Protein AF-A0A1Y3XC75-F1 (afdb_monomer)

pLDDT: mean 80.23, std 19.88, range [27.72, 98.5]

Structure (mmCIF, N/CA/C/O backbone):
data_AF-A0A1Y3XC75-F1
#
_entry.id   AF-A0A1Y3XC75-F1
#
loop_
_atom_site.group_PDB
_atom_site.id
_atom_site.type_symbol
_atom_site.label_atom_id
_atom_site.label_alt_id
_atom_site.label_comp_id
_atom_site.label_asym_id
_atom_site.label_entity_id
_atom_site.la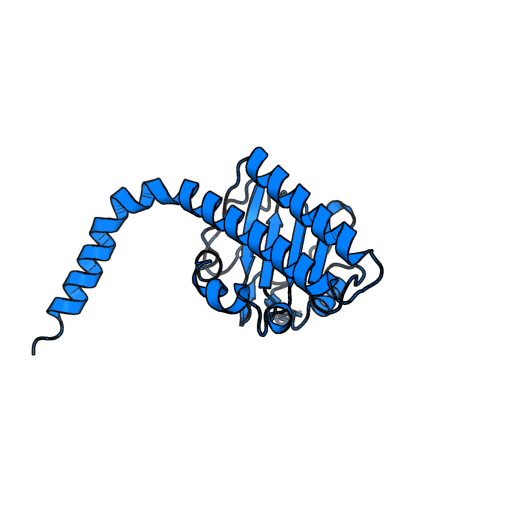bel_seq_id
_atom_site.pdbx_PDB_ins_code
_atom_site.Cartn_x
_atom_site.Cartn_y
_atom_site.Cartn_z
_atom_site.occupancy
_atom_site.B_iso_or_equiv
_atom_site.auth_seq_id
_atom_site.auth_comp_id
_atom_site.auth_asym_id
_atom_site.auth_atom_id
_atom_site.pdbx_PDB_model_num
ATOM 1 N N . MET A 1 1 ? -5.268 4.192 -35.360 1.00 35.47 1 MET A N 1
ATOM 2 C CA . MET A 1 1 ? -5.479 2.861 -34.755 1.00 35.47 1 MET A CA 1
ATOM 3 C C . MET A 1 1 ? -5.982 3.114 -33.345 1.00 35.47 1 MET A C 1
ATOM 5 O O . MET A 1 1 ? -5.224 3.642 -32.547 1.00 35.47 1 MET A O 1
ATOM 9 N N . VAL A 1 2 ? -7.275 2.917 -33.085 1.00 35.59 2 VAL A N 1
ATOM 10 C CA . VAL A 1 2 ? -7.864 3.202 -31.766 1.00 35.59 2 VAL A CA 1
ATOM 11 C C . VAL A 1 2 ? -7.394 2.099 -30.819 1.00 35.59 2 VAL A C 1
ATOM 13 O O . VAL A 1 2 ? -7.789 0.948 -30.991 1.00 35.59 2 VAL A O 1
ATOM 16 N N . LEU A 1 3 ? -6.492 2.415 -29.886 1.00 47.78 3 LEU A N 1
ATOM 17 C CA . LEU A 1 3 ? -6.155 1.501 -28.795 1.00 47.78 3 LEU A CA 1
ATOM 18 C C . LEU A 1 3 ? -7.439 1.265 -27.991 1.00 47.78 3 LEU A C 1
ATOM 20 O O . LEU A 1 3 ? -7.995 2.199 -27.423 1.00 47.78 3 LEU A O 1
ATOM 24 N N . MET A 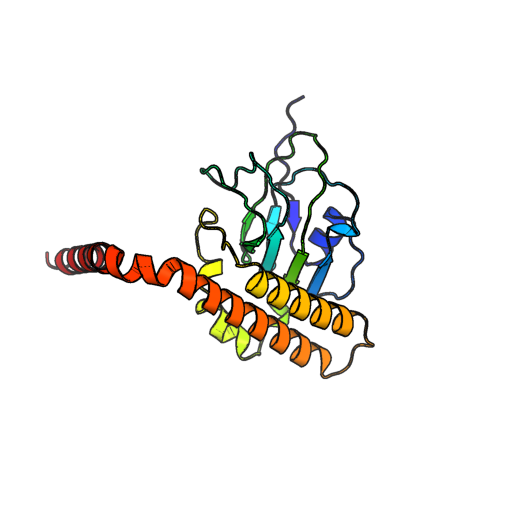1 4 ? -7.947 0.030 -27.975 1.00 45.62 4 MET A N 1
ATOM 25 C CA . MET A 1 4 ? -9.008 -0.340 -27.036 1.00 45.62 4 MET A CA 1
ATOM 26 C C . MET A 1 4 ? -8.489 -0.097 -25.611 1.00 45.62 4 MET A C 1
ATOM 28 O O . MET A 1 4 ? -7.370 -0.531 -25.319 1.00 45.62 4 MET A O 1
ATOM 32 N N . PRO A 1 5 ? -9.262 0.551 -24.720 1.00 54.34 5 PRO A N 1
ATOM 33 C CA . PRO A 1 5 ? -8.821 0.810 -23.356 1.00 54.34 5 PRO A CA 1
ATOM 34 C C . PRO A 1 5 ? -8.643 -0.527 -22.629 1.00 54.34 5 PRO A C 1
ATOM 36 O O . PRO A 1 5 ? -9.604 -1.198 -22.247 1.00 54.34 5 PRO A O 1
ATOM 39 N N . LYS A 1 6 ? -7.388 -0.956 -22.487 1.00 74.50 6 LYS A N 1
ATOM 40 C CA . LYS A 1 6 ? -7.028 -2.197 -21.807 1.00 74.50 6 LYS A CA 1
ATOM 41 C C . LYS A 1 6 ? -6.903 -1.893 -20.321 1.00 74.50 6 LYS A C 1
ATOM 43 O O . LYS A 1 6 ? -5.952 -1.248 -19.899 1.00 74.50 6 LYS A O 1
ATOM 48 N N . ILE A 1 7 ? -7.878 -2.346 -19.536 1.00 84.06 7 ILE A N 1
ATOM 49 C CA . ILE A 1 7 ? -7.810 -2.238 -18.077 1.00 84.06 7 ILE A CA 1
ATOM 50 C C . ILE A 1 7 ? -6.817 -3.289 -17.562 1.00 84.06 7 ILE A C 1
ATOM 52 O O . ILE A 1 7 ? -7.027 -4.489 -17.765 1.00 84.06 7 ILE A O 1
ATOM 56 N N . LEU A 1 8 ? -5.750 -2.853 -16.890 1.00 88.75 8 LEU A N 1
ATOM 57 C CA . LEU A 1 8 ? -4.862 -3.734 -16.134 1.00 88.75 8 LEU A CA 1
ATOM 58 C C . LEU A 1 8 ? -5.632 -4.320 -14.950 1.00 88.75 8 LEU A C 1
ATOM 60 O O . LEU A 1 8 ? -6.318 -3.601 -14.230 1.00 88.75 8 LEU A O 1
ATOM 64 N N . ASN A 1 9 ? -5.520 -5.623 -14.718 1.00 93.12 9 ASN A N 1
ATOM 65 C CA . ASN A 1 9 ? -6.135 -6.260 -13.556 1.00 93.12 9 ASN A CA 1
ATOM 66 C C . ASN A 1 9 ? -5.042 -6.605 -12.546 1.00 93.12 9 ASN A C 1
ATOM 68 O O . ASN A 1 9 ? -4.395 -7.638 -12.682 1.00 93.12 9 ASN A O 1
ATOM 72 N N . ALA A 1 10 ? -4.862 -5.752 -11.539 1.00 94.62 10 ALA A N 1
ATOM 73 C CA . ALA A 1 10 ? -3.976 -6.012 -10.413 1.00 94.62 10 ALA A CA 1
ATOM 74 C C . ALA A 1 10 ? -4.706 -6.906 -9.397 1.00 94.62 10 ALA A C 1
ATOM 76 O O . ALA A 1 10 ? -5.334 -6.413 -8.453 1.00 94.62 10 ALA A O 1
ATOM 77 N N . LYS A 1 11 ? -4.717 -8.224 -9.642 1.00 96.00 11 LYS A N 1
ATOM 78 C CA . LYS A 1 11 ? -5.393 -9.199 -8.767 1.00 96.00 11 LYS A CA 1
ATOM 79 C C . LYS A 1 11 ? -4.576 -9.484 -7.511 1.00 96.00 11 LYS A C 1
ATOM 81 O O . LYS A 1 11 ? -5.138 -9.698 -6.444 1.00 96.00 11 LYS A O 1
ATOM 86 N N . THR A 1 12 ? -3.262 -9.465 -7.657 1.00 97.31 12 THR A N 1
ATOM 87 C CA . THR A 1 12 ? -2.264 -9.718 -6.623 1.00 97.31 12 THR A CA 1
ATOM 88 C C . THR A 1 12 ? -1.286 -8.548 -6.547 1.00 97.31 12 THR A C 1
ATOM 90 O O . THR A 1 12 ? -1.268 -7.677 -7.420 1.00 97.31 12 THR A O 1
ATOM 93 N N . VAL A 1 13 ? -0.444 -8.528 -5.509 1.00 97.00 13 VAL A N 1
ATOM 94 C CA . VAL A 1 13 ? 0.657 -7.554 -5.438 1.00 97.00 13 VAL A CA 1
ATOM 95 C C . VAL A 1 13 ? 1.671 -7.774 -6.569 1.00 97.00 13 VAL A C 1
ATOM 97 O O . VAL A 1 13 ? 2.183 -6.798 -7.109 1.00 97.00 13 VAL A O 1
ATOM 100 N N . HIS A 1 14 ? 1.865 -9.029 -6.999 1.00 96.94 14 HIS A N 1
ATOM 101 C CA . HIS A 1 14 ? 2.720 -9.396 -8.131 1.00 96.94 14 HIS A CA 1
ATOM 102 C C . HIS A 1 14 ? 2.286 -8.724 -9.435 1.00 96.94 14 HIS A C 1
ATOM 104 O O . HIS A 1 14 ? 3.109 -8.144 -10.136 1.00 96.94 14 HIS A O 1
ATOM 110 N N . ASP A 1 15 ? 0.986 -8.740 -9.744 1.00 96.44 15 ASP A N 1
ATOM 111 C CA . ASP A 1 15 ? 0.478 -8.154 -10.992 1.00 96.44 15 ASP A CA 1
ATOM 112 C C . ASP A 1 15 ? 0.823 -6.661 -11.106 1.00 96.44 15 ASP A C 1
ATOM 114 O O . ASP A 1 15 ? 1.126 -6.164 -12.193 1.00 96.44 15 ASP A O 1
ATOM 118 N N . TYR A 1 16 ? 0.787 -5.938 -9.980 1.00 95.62 16 TYR A N 1
ATOM 119 C CA . TYR A 1 16 ? 1.167 -4.529 -9.951 1.00 95.62 16 TYR A CA 1
ATOM 120 C C . TYR A 1 16 ? 2.687 -4.343 -9.982 1.00 95.62 16 TYR A C 1
ATOM 122 O O . TYR A 1 16 ? 3.170 -3.489 -10.722 1.00 95.62 16 TYR A O 1
ATOM 130 N N . ASN A 1 17 ? 3.440 -5.162 -9.240 1.00 96.50 17 ASN A N 1
ATOM 131 C CA . ASN A 1 17 ? 4.905 -5.152 -9.258 1.00 96.50 17 ASN A CA 1
ATOM 132 C C . ASN A 1 17 ? 5.447 -5.347 -10.678 1.00 96.50 17 ASN A C 1
ATOM 134 O O . ASN A 1 17 ? 6.233 -4.531 -11.156 1.00 96.50 17 ASN A O 1
ATOM 138 N N . ALA A 1 18 ? 4.953 -6.364 -11.388 1.00 95.19 18 ALA A N 1
ATOM 139 C CA . ALA A 1 18 ? 5.333 -6.657 -12.764 1.00 95.19 18 ALA A CA 1
ATOM 140 C C . ALA A 1 18 ? 5.019 -5.492 -13.713 1.00 95.19 18 ALA A C 1
ATOM 142 O O . ALA A 1 18 ? 5.811 -5.185 -14.603 1.00 95.19 18 ALA A O 1
ATOM 143 N N . TYR A 1 19 ? 3.886 -4.817 -13.507 1.00 92.62 19 TYR A N 1
ATOM 144 C CA . TYR A 1 19 ? 3.508 -3.645 -14.291 1.00 92.62 19 TYR A CA 1
ATOM 145 C C . TYR A 1 19 ? 4.469 -2.465 -14.091 1.00 92.62 19 TYR A C 1
ATOM 147 O O . TYR A 1 19 ? 4.835 -1.816 -15.070 1.00 92.62 19 TYR A O 1
ATOM 155 N N . VA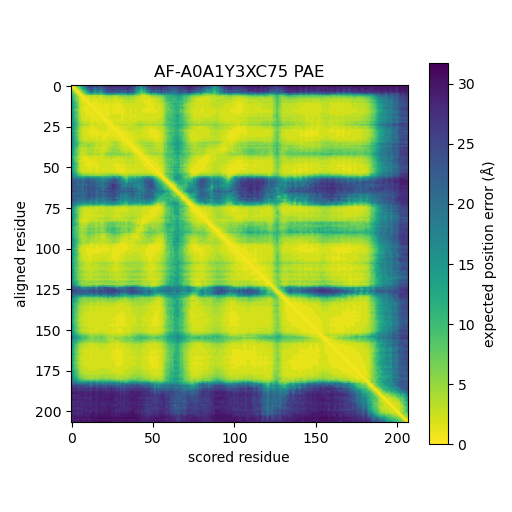L A 1 20 ? 4.898 -2.198 -12.853 1.00 93.25 20 VAL A N 1
ATOM 156 C CA . VAL A 1 20 ? 5.815 -1.082 -12.566 1.00 93.25 20 VAL A CA 1
ATOM 157 C C . VAL A 1 20 ? 7.299 -1.447 -12.697 1.00 93.25 20 VAL A C 1
ATOM 159 O O . VAL A 1 20 ? 8.156 -0.579 -12.564 1.00 93.25 20 VAL A O 1
ATOM 162 N N . GLY A 1 21 ? 7.616 -2.715 -12.969 1.00 93.25 21 GLY A N 1
ATOM 163 C CA . GLY A 1 21 ? 8.992 -3.209 -13.051 1.00 93.25 21 GLY A CA 1
ATOM 164 C C . GLY A 1 21 ? 9.666 -3.411 -11.690 1.00 93.25 21 GLY A C 1
ATOM 165 O O . GLY A 1 21 ? 10.892 -3.401 -11.616 1.00 93.25 21 GLY A O 1
ATOM 166 N N . HIS A 1 22 ? 8.886 -3.584 -10.618 1.00 96.12 22 HIS A N 1
ATOM 167 C CA . HIS A 1 22 ? 9.391 -3.910 -9.282 1.00 96.12 22 HIS A CA 1
ATOM 168 C C . HIS A 1 22 ? 9.551 -5.422 -9.113 1.00 96.12 22 HIS A C 1
ATOM 170 O O . HIS A 1 22 ? 8.731 -6.197 -9.603 1.00 96.12 22 HIS A O 1
ATOM 176 N N . ALA A 1 23 ? 10.590 -5.849 -8.399 1.00 94.69 23 ALA A N 1
ATOM 177 C CA . ALA A 1 23 ? 10.779 -7.257 -8.063 1.00 94.69 23 ALA A CA 1
ATOM 178 C C . ALA A 1 23 ? 9.848 -7.674 -6.914 1.00 94.69 23 ALA A C 1
ATOM 180 O O . ALA A 1 23 ? 9.629 -6.911 -5.973 1.00 94.69 23 ALA A O 1
ATOM 181 N N . ASP A 1 24 ? 9.332 -8.902 -6.950 1.00 94.06 24 ASP A N 1
ATOM 182 C CA . ASP A 1 24 ? 8.511 -9.401 -5.848 1.00 94.06 24 ASP A CA 1
ATOM 183 C C . ASP A 1 24 ? 9.338 -9.665 -4.598 1.00 94.06 24 ASP A C 1
ATOM 185 O O . ASP A 1 24 ? 10.356 -10.353 -4.631 1.00 94.06 24 ASP A O 1
ATOM 189 N N . GLN A 1 25 ? 8.838 -9.154 -3.477 1.00 92.06 25 GLN A N 1
ATOM 190 C CA . GLN A 1 25 ? 9.450 -9.334 -2.163 1.00 92.06 25 GLN A CA 1
ATOM 191 C C . GLN A 1 25 ? 8.656 -10.325 -1.308 1.00 92.06 25 GLN A C 1
ATOM 193 O O . GLN A 1 25 ? 9.228 -11.069 -0.520 1.00 92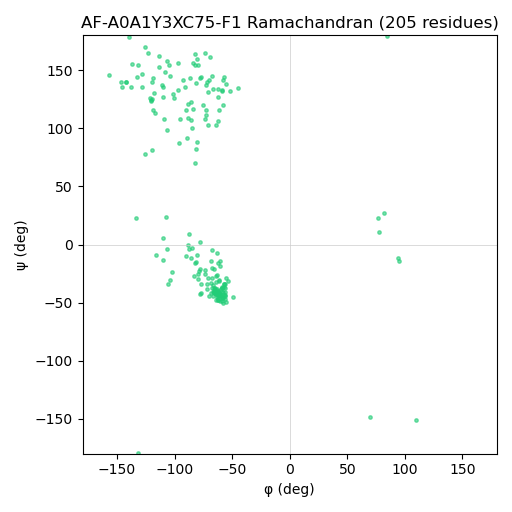.06 25 GLN A O 1
ATOM 198 N N . HIS A 1 26 ? 7.328 -10.350 -1.461 1.00 95.38 26 HIS A N 1
ATOM 199 C CA . HIS A 1 26 ? 6.438 -11.191 -0.669 1.00 95.38 26 HIS A CA 1
ATOM 200 C C . HIS A 1 26 ? 5.116 -11.447 -1.418 1.00 95.38 26 HIS A C 1
ATOM 202 O O . HIS A 1 26 ? 4.621 -10.552 -2.106 1.00 95.38 26 HIS A O 1
ATOM 208 N N . PRO A 1 27 ? 4.488 -12.631 -1.274 1.00 95.00 27 PRO A N 1
ATOM 209 C CA . PRO A 1 27 ? 3.278 -12.990 -2.026 1.00 95.00 27 PRO A CA 1
ATOM 210 C C . PRO A 1 27 ? 2.050 -12.120 -1.718 1.00 95.00 27 PRO A C 1
ATOM 212 O O . PRO A 1 27 ? 1.162 -11.990 -2.557 1.00 95.00 27 PRO A O 1
ATOM 215 N N . LEU A 1 28 ? 1.971 -11.539 -0.516 1.00 97.19 28 LEU A N 1
ATOM 216 C CA . LEU A 1 28 ? 0.793 -10.793 -0.048 1.00 97.19 28 LEU A CA 1
ATOM 217 C C . LEU A 1 28 ? 1.038 -9.304 0.205 1.00 97.19 28 LEU A C 1
ATOM 219 O O . LEU A 1 28 ? 0.076 -8.596 0.486 1.00 97.19 28 LEU A O 1
ATOM 223 N N . VAL A 1 29 ? 2.286 -8.831 0.169 1.00 98.19 29 VAL A N 1
ATOM 224 C CA . VAL A 1 29 ? 2.648 -7.449 0.528 1.00 98.19 29 VAL A CA 1
ATOM 225 C C . VAL A 1 29 ? 3.739 -6.966 -0.415 1.00 98.19 29 VAL A C 1
ATOM 227 O O . VAL A 1 29 ? 4.648 -7.723 -0.735 1.00 98.19 29 VAL A O 1
ATOM 230 N N . SER A 1 30 ? 3.660 -5.714 -0.847 1.00 98.06 30 SER A N 1
ATOM 231 C CA . SER A 1 30 ? 4.713 -5.062 -1.620 1.00 98.06 30 SER A CA 1
ATOM 232 C C . SER A 1 30 ? 4.911 -3.634 -1.133 1.00 98.06 30 SER A C 1
ATOM 234 O O . SER A 1 30 ? 3.929 -2.921 -0.904 1.00 98.06 30 SER A O 1
ATOM 236 N N . VAL A 1 31 ? 6.172 -3.228 -0.978 1.00 98.06 31 VAL A N 1
ATOM 237 C CA . VAL A 1 31 ? 6.557 -1.835 -0.741 1.00 98.06 31 VAL A CA 1
ATOM 238 C C . VAL A 1 31 ? 7.465 -1.387 -1.871 1.00 98.06 31 VAL A C 1
ATOM 240 O O . VAL A 1 31 ? 8.499 -1.999 -2.136 1.00 98.06 31 VAL A O 1
ATOM 243 N N . ILE A 1 32 ? 7.079 -0.295 -2.516 1.00 97.00 32 ILE A N 1
ATOM 244 C CA . ILE A 1 32 ? 7.715 0.199 -3.730 1.00 97.00 32 ILE A CA 1
ATOM 245 C C . ILE A 1 32 ? 8.232 1.608 -3.474 1.00 97.00 32 ILE A C 1
ATOM 247 O O . ILE A 1 32 ? 7.456 2.488 -3.106 1.00 97.00 32 ILE A O 1
ATOM 251 N N . ASP A 1 33 ? 9.526 1.812 -3.701 1.00 95.25 33 ASP A N 1
ATOM 252 C CA . ASP A 1 33 ? 10.122 3.137 -3.867 1.00 95.25 33 ASP A CA 1
ATOM 253 C C . ASP A 1 33 ? 10.195 3.424 -5.369 1.00 95.25 33 ASP A C 1
ATOM 255 O O . ASP A 1 33 ? 10.985 2.811 -6.093 1.00 95.25 33 ASP A O 1
ATOM 259 N N . TYR A 1 34 ? 9.343 4.325 -5.857 1.00 93.69 34 TYR A N 1
ATOM 260 C CA . TYR A 1 34 ? 9.268 4.612 -7.287 1.00 93.69 34 TYR A CA 1
ATOM 261 C C . TYR A 1 34 ? 10.531 5.290 -7.825 1.00 93.69 34 TYR A C 1
ATOM 263 O O . TYR A 1 34 ? 10.803 5.187 -9.022 1.00 93.69 34 TYR A O 1
ATOM 271 N N . ALA A 1 35 ? 11.349 5.913 -6.967 1.00 90.56 35 ALA A N 1
ATOM 272 C CA . ALA A 1 35 ? 12.607 6.519 -7.395 1.00 90.56 35 ALA A CA 1
ATOM 273 C C . ALA A 1 35 ? 13.595 5.478 -7.954 1.00 90.56 35 ALA A C 1
ATOM 275 O O . ALA A 1 35 ? 14.425 5.807 -8.805 1.00 90.56 35 ALA A O 1
ATOM 276 N N . ALA A 1 36 ? 13.481 4.219 -7.516 1.00 90.56 36 ALA A N 1
ATOM 277 C CA . ALA A 1 36 ? 14.315 3.108 -7.967 1.00 90.56 36 ALA A CA 1
ATOM 278 C C . ALA A 1 36 ? 13.810 2.430 -9.256 1.00 90.56 36 ALA A C 1
ATOM 280 O O . ALA A 1 36 ? 14.466 1.514 -9.755 1.00 90.56 36 ALA A O 1
ATOM 281 N N . LEU A 1 37 ? 12.661 2.850 -9.796 1.00 92.19 37 LEU A N 1
ATOM 282 C CA . LEU A 1 37 ? 11.994 2.179 -10.911 1.00 92.19 37 LEU A CA 1
ATOM 283 C C . LEU A 1 37 ? 12.155 2.918 -12.252 1.00 92.19 37 LEU A C 1
ATOM 285 O O . LEU A 1 37 ? 12.378 4.136 -12.290 1.00 92.19 37 LEU A O 1
ATOM 289 N N . PRO A 1 38 ? 12.060 2.192 -13.384 1.00 88.62 38 PRO A N 1
ATOM 290 C CA . PRO A 1 38 ? 12.042 2.810 -14.704 1.00 88.62 38 PRO A CA 1
ATOM 291 C C . PRO A 1 38 ? 10.736 3.593 -14.944 1.00 88.62 38 PRO A C 1
ATOM 293 O O . PRO A 1 38 ? 9.729 3.343 -14.281 1.00 88.62 38 PRO A O 1
ATOM 296 N N . PRO A 1 39 ? 10.714 4.521 -15.921 1.00 88.12 39 PRO A N 1
ATOM 297 C CA . PRO A 1 39 ? 9.474 5.134 -16.387 1.00 88.12 39 PRO A CA 1
ATOM 298 C C . PRO A 1 39 ? 8.471 4.083 -16.873 1.00 88.12 39 PRO A C 1
ATOM 300 O O . PRO A 1 39 ? 8.854 3.093 -17.500 1.00 88.12 39 PRO A O 1
ATOM 303 N N . ILE A 1 40 ? 7.188 4.334 -16.634 1.00 88.94 40 ILE A N 1
ATOM 304 C CA . ILE A 1 40 ? 6.094 3.430 -16.999 1.00 88.94 40 ILE A CA 1
ATOM 305 C C . ILE A 1 40 ? 5.085 4.142 -17.897 1.00 88.94 40 ILE A C 1
ATOM 307 O O . ILE A 1 40 ? 5.077 5.368 -17.986 1.00 88.94 40 ILE A O 1
ATOM 311 N N . ARG A 1 41 ? 4.219 3.377 -18.562 1.00 86.69 41 ARG A N 1
ATOM 312 C CA . ARG A 1 41 ? 3.071 3.935 -19.293 1.00 86.69 41 ARG A CA 1
ATOM 313 C C . ARG A 1 41 ? 1.906 4.215 -18.363 1.00 86.69 41 ARG A C 1
ATOM 315 O O . ARG A 1 41 ? 1.867 3.687 -17.258 1.00 86.69 41 ARG A O 1
ATOM 322 N N . HIS A 1 42 ? 0.942 5.015 -18.806 1.00 83.62 42 HIS A N 1
ATOM 323 C CA . HIS A 1 42 ? -0.328 5.124 -18.092 1.00 83.62 42 HIS A CA 1
ATOM 324 C C . HIS A 1 42 ? -1.101 3.806 -18.189 1.00 83.62 42 HIS A C 1
ATOM 326 O O . HIS A 1 42 ? -1.049 3.100 -19.194 1.00 83.62 42 HIS A O 1
ATOM 332 N N . SER A 1 43 ? -1.823 3.467 -17.126 1.00 84.38 43 SER A N 1
ATOM 333 C CA . SER A 1 43 ? -2.730 2.329 -17.118 1.00 84.38 43 SER A CA 1
ATOM 334 C C . SER A 1 43 ? -3.935 2.631 -16.254 1.00 84.38 43 SER A C 1
ATOM 336 O O . SER A 1 43 ? -3.818 3.100 -15.117 1.00 84.38 43 SER A O 1
ATOM 338 N N . ARG A 1 44 ? -5.100 2.270 -16.787 1.00 85.81 44 ARG A N 1
ATOM 339 C CA . ARG A 1 44 ? -6.323 2.157 -16.012 1.00 85.81 44 ARG A CA 1
ATOM 340 C C . ARG A 1 44 ? -6.324 0.779 -15.371 1.00 85.81 44 ARG A C 1
ATOM 342 O O . ARG A 1 44 ? -6.347 -0.230 -16.066 1.00 85.81 44 ARG A O 1
ATOM 349 N N . THR A 1 45 ? -6.299 0.726 -14.052 1.00 88.12 45 THR A N 1
ATOM 350 C CA . THR A 1 45 ? -6.039 -0.490 -13.286 1.00 88.12 45 THR A CA 1
ATOM 351 C C . THR A 1 45 ? -7.209 -0.804 -12.368 1.00 88.12 45 THR A C 1
ATOM 353 O O . THR A 1 45 ? -7.631 0.029 -11.572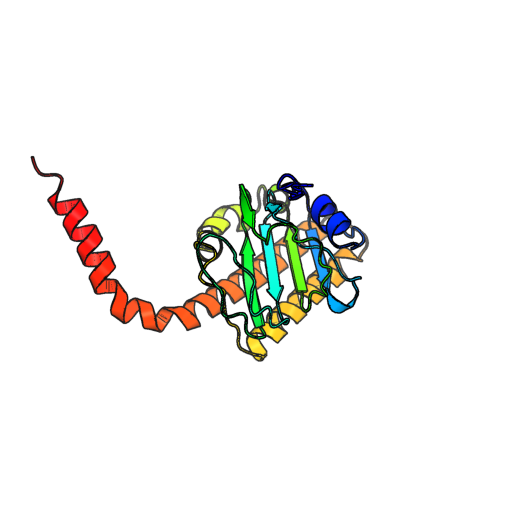 1.00 88.12 45 THR A O 1
ATOM 356 N N . ARG A 1 46 ? -7.739 -2.023 -12.464 1.00 91.06 46 ARG A N 1
ATOM 357 C CA . ARG A 1 46 ? -8.668 -2.609 -11.497 1.00 91.06 46 ARG A CA 1
ATOM 358 C C . ARG A 1 46 ? -7.864 -3.304 -10.408 1.00 91.06 46 ARG A C 1
ATOM 360 O O . ARG A 1 46 ? -7.135 -4.252 -10.698 1.00 91.06 46 ARG A O 1
ATOM 367 N N . PHE A 1 47 ? -8.046 -2.873 -9.170 1.00 92.44 47 PHE A N 1
ATOM 368 C CA . PHE A 1 47 ? -7.342 -3.418 -8.018 1.00 92.44 47 PHE A CA 1
ATOM 369 C C . PHE A 1 47 ? -8.206 -4.461 -7.310 1.00 92.44 47 PHE A C 1
ATOM 371 O O . PHE A 1 47 ? -9.387 -4.234 -7.064 1.00 92.44 47 PHE A O 1
ATOM 378 N N . SER A 1 48 ? -7.626 -5.615 -6.980 1.00 96.31 48 SER A N 1
ATOM 379 C CA . SER A 1 48 ? -8.213 -6.601 -6.047 1.00 96.31 48 SER A CA 1
ATOM 380 C C . SER A 1 48 ? -7.444 -6.665 -4.722 1.00 96.31 48 SER A C 1
ATOM 382 O O . SER A 1 48 ? -7.748 -7.482 -3.858 1.00 96.31 48 SER A O 1
ATOM 384 N N . VAL A 1 49 ? -6.465 -5.776 -4.562 1.00 96.38 49 VAL A N 1
ATOM 385 C CA . VAL A 1 49 ? -5.658 -5.571 -3.359 1.00 96.38 49 VAL A CA 1
ATOM 386 C C . VAL A 1 49 ? -5.957 -4.199 -2.764 1.00 96.38 49 VAL A C 1
ATOM 388 O O . VAL A 1 49 ? -6.500 -3.329 -3.448 1.00 96.38 49 VAL A O 1
ATOM 391 N N . TYR A 1 50 ? -5.595 -3.999 -1.501 1.00 96.00 50 TYR A N 1
ATOM 392 C CA . TYR A 1 50 ? -5.499 -2.652 -0.951 1.00 96.00 50 TYR A CA 1
ATOM 393 C C . TYR A 1 50 ? -4.200 -2.004 -1.430 1.00 96.00 50 TYR A C 1
ATOM 395 O O . TYR A 1 50 ? -3.171 -2.680 -1.523 1.00 96.00 50 TYR A O 1
ATOM 403 N N . ALA A 1 51 ? -4.240 -0.704 -1.710 1.00 94.62 51 ALA A N 1
ATOM 404 C CA . ALA A 1 51 ? -3.062 0.063 -2.083 1.00 94.62 51 ALA A CA 1
ATOM 405 C C . ALA A 1 51 ? -3.086 1.473 -1.486 1.00 94.62 51 ALA A C 1
ATOM 407 O O . ALA A 1 51 ? -4.127 2.129 -1.448 1.00 94.62 51 ALA A O 1
ATOM 408 N N . LEU A 1 52 ? -1.922 1.929 -1.034 1.00 94.56 52 LEU A N 1
ATOM 409 C CA . LEU A 1 52 ? -1.636 3.293 -0.613 1.00 94.56 52 LEU A CA 1
ATOM 410 C C . LEU A 1 52 ? -0.543 3.827 -1.537 1.00 94.56 52 LEU A C 1
ATOM 412 O O . LEU A 1 52 ? 0.570 3.305 -1.527 1.00 94.56 52 LEU A O 1
ATOM 416 N N . PHE A 1 53 ? -0.853 4.852 -2.323 1.00 92.19 53 PHE A N 1
ATOM 417 C CA . PHE A 1 53 ? 0.080 5.520 -3.224 1.00 92.19 53 PHE A CA 1
ATOM 418 C C . PHE A 1 53 ? 0.405 6.903 -2.681 1.00 92.19 53 PHE A C 1
ATOM 420 O O . PHE A 1 53 ? -0.434 7.800 -2.724 1.00 92.19 53 PHE A O 1
ATOM 427 N N . LEU A 1 54 ? 1.619 7.067 -2.175 1.00 91.62 54 LEU A N 1
ATOM 428 C CA . LEU A 1 54 ? 2.180 8.355 -1.811 1.00 91.62 54 LEU A CA 1
ATOM 429 C C . LEU A 1 54 ? 2.875 8.937 -3.041 1.00 91.62 54 LEU A C 1
ATOM 431 O O . LEU A 1 54 ? 3.898 8.413 -3.473 1.00 91.62 54 LEU A O 1
ATOM 435 N N . ARG A 1 55 ? 2.286 9.982 -3.616 1.00 85.94 55 ARG A N 1
ATOM 436 C CA . ARG A 1 55 ? 2.769 10.656 -4.821 1.00 85.94 55 ARG A CA 1
ATOM 437 C C . ARG A 1 55 ? 3.484 11.945 -4.445 1.00 85.94 55 ARG A C 1
ATOM 439 O O . ARG A 1 55 ? 2.933 12.766 -3.706 1.00 85.94 55 ARG A O 1
ATOM 446 N N . ASP A 1 56 ? 4.683 12.105 -4.985 1.00 79.12 56 ASP A N 1
ATOM 447 C CA . ASP A 1 56 ? 5.476 13.333 -4.866 1.00 79.12 56 ASP A CA 1
ATOM 448 C C . ASP A 1 56 ? 5.586 14.088 -6.191 1.00 79.12 56 ASP A C 1
ATOM 450 O O . ASP A 1 56 ? 5.947 15.259 -6.212 1.00 79.12 56 ASP A O 1
ATOM 454 N N . ASP A 1 57 ? 5.218 13.439 -7.290 1.00 68.75 57 ASP A N 1
ATOM 455 C CA . ASP A 1 57 ? 5.164 14.060 -8.600 1.00 68.75 57 ASP A CA 1
ATOM 456 C C . ASP A 1 57 ? 3.981 15.031 -8.724 1.00 68.75 57 ASP A C 1
ATOM 458 O O . ASP A 1 57 ? 2.842 14.744 -8.342 1.00 68.75 57 ASP A O 1
ATOM 462 N N . CYS A 1 58 ? 4.253 16.184 -9.327 1.00 53.34 58 CYS A N 1
ATOM 463 C CA . CYS A 1 58 ? 3.230 17.119 -9.771 1.00 53.34 58 CYS A CA 1
ATOM 464 C C . CYS A 1 58 ? 2.668 16.635 -11.116 1.00 53.34 58 CYS A C 1
ATOM 466 O O . CYS A 1 58 ? 3.167 17.012 -12.175 1.00 53.34 58 CYS A O 1
ATOM 468 N N . LEU A 1 59 ? 1.646 15.778 -11.098 1.00 51.56 59 LEU A N 1
ATOM 469 C CA . LEU A 1 59 ? 0.891 15.443 -12.309 1.00 51.56 59 LEU A CA 1
ATOM 470 C C . LEU A 1 59 ? -0.262 16.437 -12.476 1.00 51.56 59 LEU A C 1
ATOM 472 O O . LEU A 1 59 ? -1.356 16.215 -11.970 1.00 51.56 59 LEU A O 1
ATOM 476 N N . GLU A 1 60 ? -0.022 17.532 -13.202 1.00 43.59 60 GLU A N 1
ATOM 477 C CA . GLU A 1 60 ? -1.030 18.580 -13.460 1.00 43.59 60 GLU A CA 1
ATOM 478 C C . GLU A 1 60 ? -2.278 18.071 -14.223 1.00 43.59 60 GLU A C 1
ATOM 480 O O . GLU A 1 60 ? -3.311 18.734 -14.206 1.00 43.59 60 GLU A O 1
ATOM 485 N N . ASP A 1 61 ? -2.236 16.872 -14.825 1.00 43.56 61 ASP A N 1
ATOM 486 C CA . ASP A 1 61 ? -3.297 16.356 -15.705 1.00 43.56 61 ASP A CA 1
ATOM 487 C C . ASP A 1 61 ? -3.740 14.898 -15.432 1.00 43.56 61 ASP A C 1
ATOM 489 O O . ASP A 1 61 ? -4.332 14.247 -16.302 1.00 43.56 61 ASP A O 1
ATOM 493 N N . LEU A 1 62 ? -3.530 14.343 -14.226 1.00 47.59 62 LEU A N 1
ATOM 494 C CA . LEU A 1 62 ? -4.143 13.042 -13.915 1.00 47.59 62 LEU A CA 1
ATOM 495 C C . LEU A 1 62 ? -5.661 13.204 -13.710 1.00 47.59 62 LEU A C 1
ATOM 497 O O . LEU A 1 62 ? -6.126 13.768 -12.718 1.00 47.59 62 LEU A O 1
ATOM 501 N N . THR A 1 63 ? -6.458 12.667 -14.632 1.00 39.84 63 THR A N 1
ATOM 502 C CA . THR A 1 63 ? -7.904 12.488 -14.442 1.00 39.84 63 THR A CA 1
ATOM 503 C C . THR A 1 63 ? -8.162 11.119 -13.823 1.00 39.84 63 THR A C 1
ATOM 505 O O . THR A 1 63 ? -7.891 10.086 -14.431 1.00 39.84 63 THR A O 1
ATOM 508 N N . TYR A 1 64 ? -8.695 11.093 -12.603 1.00 41.59 64 TYR A N 1
ATOM 509 C CA . TYR A 1 64 ? -9.150 9.868 -11.946 1.00 41.59 64 TYR A CA 1
ATOM 510 C C . TYR A 1 64 ? -10.667 9.982 -11.714 1.00 41.59 64 TYR A C 1
ATOM 512 O O . TYR A 1 64 ? -11.164 10.826 -10.981 1.00 41.59 64 TYR A O 1
ATOM 520 N N . GLY A 1 65 ? -11.462 9.151 -12.390 1.00 44.19 65 GLY A N 1
ATOM 521 C CA . GLY A 1 65 ? -12.919 9.348 -12.422 1.00 44.19 65 GLY A CA 1
ATOM 522 C C . GLY A 1 65 ? -13.327 10.588 -13.237 1.00 44.19 65 GLY A C 1
ATOM 523 O O . GLY A 1 65 ? -12.684 10.915 -14.229 1.00 44.19 65 GLY A O 1
ATOM 524 N N . CYS A 1 66 ? 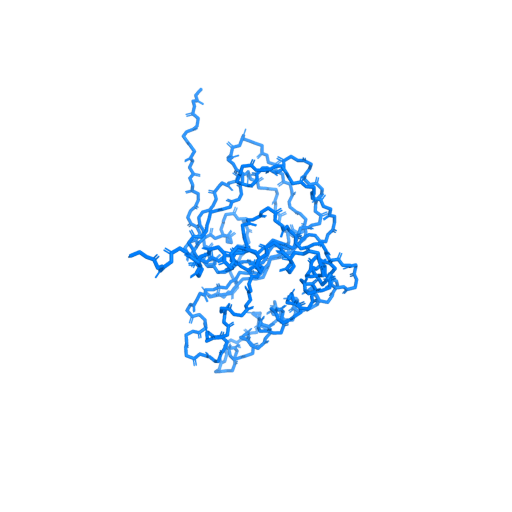-14.427 11.255 -12.867 1.00 27.72 66 CYS A N 1
ATOM 525 C CA . CYS A 1 66 ? -14.988 12.394 -13.618 1.00 27.72 66 CYS A CA 1
ATOM 526 C C . CYS A 1 66 ? -14.403 13.773 -13.244 1.00 27.72 66 CYS A C 1
ATOM 528 O O . CYS A 1 66 ? -14.944 14.783 -13.692 1.00 27.72 66 CYS A O 1
ATOM 530 N N . SER A 1 67 ? -13.334 13.841 -12.443 1.00 34.75 67 SER A N 1
ATOM 531 C CA . SER A 1 67 ? -12.813 15.104 -11.898 1.00 34.75 67 SER A CA 1
ATOM 532 C C . SER A 1 67 ? -11.311 15.275 -12.155 1.00 34.75 67 SER A C 1
ATOM 534 O O . SER A 1 67 ? -10.559 14.301 -12.179 1.00 34.75 67 SER A O 1
ATOM 536 N N . LYS A 1 68 ? -10.878 16.528 -12.359 1.00 40.12 68 LYS A N 1
ATOM 537 C CA . LYS A 1 68 ? -9.462 16.933 -12.433 1.00 40.12 68 LYS A CA 1
ATOM 538 C C . LYS A 1 68 ? -8.891 17.097 -11.019 1.00 40.12 68 LYS A C 1
ATOM 540 O O . LYS A 1 68 ? -9.580 17.642 -10.159 1.00 40.12 68 LYS A O 1
ATOM 545 N N . TYR A 1 69 ? -7.660 16.650 -10.795 1.00 48.78 69 TYR A N 1
ATOM 546 C CA . TYR A 1 69 ? -6.982 16.686 -9.495 1.00 48.78 69 TYR A CA 1
ATOM 547 C C . TYR A 1 69 ? -5.944 17.804 -9.437 1.00 48.78 69 TYR A C 1
ATOM 549 O O . TYR A 1 69 ? -5.266 18.055 -10.424 1.00 48.78 69 TYR A O 1
ATOM 557 N N . ASP A 1 70 ? -5.783 18.416 -8.262 1.00 45.16 70 ASP A N 1
ATOM 558 C CA . ASP A 1 70 ? -4.626 19.253 -7.918 1.00 45.16 70 ASP A CA 1
ATOM 559 C C . ASP A 1 70 ? -3.628 18.364 -7.150 1.00 45.16 70 ASP A C 1
ATOM 561 O O . ASP A 1 70 ? -3.725 18.207 -5.929 1.00 45.16 70 ASP A O 1
ATOM 565 N N . TYR A 1 71 ? -2.740 17.673 -7.876 1.00 53.12 71 TYR A N 1
ATOM 566 C CA . TYR A 1 71 ? -1.653 16.913 -7.255 1.00 53.12 71 TYR A CA 1
ATOM 567 C C . TYR A 1 71 ? -0.606 17.883 -6.723 1.00 53.12 71 TYR A C 1
ATOM 569 O O . TYR A 1 71 ? 0.060 18.581 -7.483 1.00 53.12 71 TYR A O 1
ATOM 577 N N . ARG A 1 72 ? -0.439 17.886 -5.401 1.00 55.66 72 ARG A N 1
ATOM 578 C CA . ARG A 1 72 ? 0.669 18.561 -4.718 1.00 55.66 72 ARG A CA 1
ATOM 579 C C . ARG A 1 72 ? 1.567 17.516 -4.071 1.00 55.66 72 ARG A C 1
ATOM 581 O O . ARG A 1 72 ? 1.081 16.442 -3.711 1.00 55.66 72 ARG A O 1
ATOM 588 N N . GLU A 1 73 ? 2.846 17.830 -3.902 1.00 60.44 73 GLU A N 1
ATOM 589 C CA . GLU A 1 73 ? 3.798 16.986 -3.169 1.00 60.44 73 GLU A CA 1
ATOM 590 C C . GLU A 1 73 ? 3.189 16.479 -1.842 1.00 60.44 73 GLU A C 1
ATOM 592 O O . GLU A 1 73 ? 2.554 17.243 -1.107 1.00 60.44 73 GLU A O 1
ATOM 597 N N . GLY A 1 74 ? 3.352 15.185 -1.539 1.00 66.25 74 GLY A N 1
ATOM 598 C CA . GLY A 1 74 ? 2.805 14.577 -0.321 1.00 66.25 74 GLY A CA 1
ATOM 599 C C . GLY A 1 74 ? 1.326 14.190 -0.406 1.00 66.25 74 GLY A C 1
ATOM 600 O O . GLY A 1 74 ? 0.638 14.141 0.619 1.00 66.25 74 GLY A O 1
ATOM 601 N N . THR A 1 75 ? 0.826 13.903 -1.607 1.00 82.19 75 THR A N 1
ATOM 602 C CA . THR A 1 75 ? -0.550 13.440 -1.811 1.00 82.19 75 THR A CA 1
ATOM 603 C C . THR A 1 75 ? -0.642 11.923 -1.644 1.00 82.19 75 THR A C 1
ATOM 605 O O . THR A 1 75 ? 0.018 11.169 -2.358 1.00 82.19 75 THR A O 1
ATOM 608 N N . LEU A 1 76 ? -1.492 11.457 -0.725 1.00 87.38 76 LEU A N 1
ATOM 609 C CA . LEU A 1 76 ? -1.781 10.036 -0.533 1.00 87.38 76 LEU A CA 1
ATOM 610 C C . LEU A 1 76 ? -3.109 9.648 -1.197 1.00 87.38 76 LEU A C 1
ATOM 612 O O . LEU A 1 76 ? -4.161 10.223 -0.908 1.00 87.38 76 LEU A O 1
ATOM 616 N N . ILE A 1 77 ? -3.055 8.632 -2.057 1.00 86.44 77 ILE A N 1
ATOM 617 C CA . ILE A 1 77 ? -4.211 8.010 -2.707 1.00 86.44 77 ILE A CA 1
ATOM 618 C C . ILE A 1 77 ? -4.397 6.613 -2.126 1.00 86.44 77 ILE A C 1
ATOM 620 O O . ILE A 1 77 ? -3.478 5.795 -2.159 1.00 86.44 77 ILE A O 1
ATOM 624 N N . CYS A 1 78 ? -5.600 6.318 -1.649 1.00 89.06 78 CYS A N 1
ATOM 625 C CA . CYS A 1 78 ? -5.945 5.009 -1.108 1.00 89.06 78 CYS A CA 1
ATOM 626 C C . CYS A 1 78 ? -6.914 4.294 -2.050 1.00 89.06 78 CYS A C 1
ATOM 628 O O . CYS A 1 78 ? -7.878 4.886 -2.530 1.00 89.06 78 CYS A O 1
ATOM 630 N N . VAL A 1 79 ? -6.662 3.012 -2.302 1.00 88.75 79 VAL A N 1
ATOM 631 C CA . VAL A 1 79 ? -7.490 2.161 -3.157 1.00 88.75 79 VAL A CA 1
ATOM 632 C C . VAL A 1 79 ? -7.836 0.882 -2.409 1.00 88.75 79 VAL A C 1
ATOM 634 O O . VAL A 1 79 ? -6.981 0.269 -1.769 1.00 88.75 79 VAL A O 1
ATOM 637 N N . SER A 1 80 ? -9.101 0.483 -2.485 1.00 91.56 80 SER A N 1
ATOM 638 C CA . SER A 1 80 ? -9.618 -0.765 -1.928 1.00 91.56 80 SER A CA 1
ATOM 639 C C . SER A 1 80 ? -9.918 -1.804 -3.018 1.00 91.56 80 SER A C 1
ATOM 641 O O . SER A 1 80 ? -10.138 -1.448 -4.182 1.00 91.56 80 SER A O 1
ATOM 643 N N . PRO A 1 81 ? -9.957 -3.102 -2.663 1.00 92.94 81 PRO A N 1
ATOM 644 C CA . PRO A 1 81 ? -10.350 -4.158 -3.584 1.00 92.94 81 PRO A CA 1
ATOM 645 C C . PRO A 1 81 ? -11.693 -3.871 -4.269 1.00 92.94 81 PRO A C 1
ATOM 647 O O . PRO A 1 81 ? -12.684 -3.541 -3.623 1.00 92.94 81 PRO A O 1
ATOM 650 N N . GLY A 1 82 ? -11.729 -4.034 -5.589 1.00 88.19 82 GLY A N 1
ATOM 651 C CA . GLY A 1 82 ? -12.888 -3.766 -6.439 1.00 88.19 82 GLY A CA 1
ATOM 652 C C . GLY A 1 82 ? -12.889 -2.376 -7.081 1.00 88.19 82 GLY A C 1
ATOM 653 O O . GLY A 1 82 ? -13.629 -2.167 -8.044 1.00 88.19 82 GLY A O 1
ATOM 654 N N . GLN A 1 83 ? -12.048 -1.447 -6.616 1.00 85.75 83 GLN A N 1
ATOM 655 C CA . GLN A 1 83 ? -11.935 -0.115 -7.208 1.00 85.75 83 GLN A CA 1
ATOM 656 C C . GLN A 1 83 ? -11.068 -0.113 -8.477 1.00 85.75 83 GLN A C 1
ATOM 658 O O . GLN A 1 83 ? -10.204 -0.968 -8.694 1.00 85.75 83 GLN A O 1
ATOM 663 N N . ILE A 1 84 ? -11.326 0.870 -9.341 1.00 84.75 84 ILE A N 1
ATOM 664 C CA . ILE A 1 84 ? -10.579 1.112 -10.577 1.00 84.75 84 ILE A CA 1
ATOM 665 C C . ILE A 1 84 ? -9.938 2.490 -10.473 1.00 84.75 84 ILE A C 1
ATOM 667 O O . ILE A 1 84 ? -10.638 3.457 -10.181 1.00 84.75 84 ILE A O 1
ATOM 671 N N . GLY A 1 85 ? -8.643 2.569 -10.768 1.00 80.94 85 GLY A N 1
ATOM 672 C CA . GLY A 1 85 ? -7.884 3.810 -10.758 1.00 80.94 85 GLY A CA 1
ATOM 673 C C . GLY A 1 85 ? -6.895 3.959 -11.897 1.00 80.94 85 GLY A C 1
ATOM 674 O O . GLY A 1 85 ? -6.745 3.056 -12.710 1.00 80.94 85 GLY A O 1
ATOM 675 N N . GLY A 1 86 ? -6.212 5.100 -11.937 1.00 77.31 86 GLY A N 1
ATOM 676 C CA . GLY A 1 86 ? -5.246 5.432 -12.985 1.00 77.31 86 GLY A CA 1
ATOM 677 C C . GLY A 1 86 ? -5.884 6.028 -14.243 1.00 77.31 86 GLY A C 1
ATOM 678 O O . GLY A 1 86 ? -7.102 6.196 -14.322 1.00 77.31 86 GLY A O 1
ATOM 679 N N . VAL A 1 87 ? -5.032 6.352 -15.214 1.00 74.88 87 VAL A N 1
ATOM 680 C CA . VAL A 1 87 ? -5.393 7.027 -16.474 1.00 74.88 87 VAL A CA 1
ATOM 681 C C . VAL A 1 87 ? -5.290 6.043 -17.618 1.00 74.88 87 VAL A C 1
ATOM 683 O O . VAL A 1 87 ? -4.467 5.130 -17.588 1.00 74.88 87 VAL A O 1
ATOM 686 N N . GLU A 1 88 ? -6.126 6.221 -18.632 1.00 79.44 88 GLU A N 1
ATOM 687 C CA . GLU A 1 88 ? -6.016 5.442 -19.859 1.00 79.44 88 GLU A CA 1
ATOM 688 C C . GLU A 1 88 ? -4.637 5.621 -20.505 1.00 79.44 88 GLU A C 1
ATOM 690 O O . GLU A 1 88 ? -4.060 6.707 -20.478 1.00 79.44 88 GLU A O 1
ATOM 695 N N . ASP A 1 89 ? -4.099 4.534 -21.062 1.00 81.38 89 ASP A N 1
ATOM 696 C CA . ASP A 1 89 ? -2.814 4.566 -21.758 1.00 81.38 89 ASP A CA 1
ATOM 697 C C . ASP A 1 89 ? -2.918 5.498 -22.974 1.00 81.38 89 ASP A C 1
ATOM 699 O O . ASP A 1 89 ? -3.549 5.163 -23.979 1.00 81.38 89 ASP A O 1
ATOM 703 N N . ASN A 1 90 ? -2.305 6.675 -22.870 1.00 80.19 90 ASN A N 1
ATOM 704 C CA . ASN A 1 90 ? -2.218 7.662 -23.945 1.00 80.19 90 ASN A CA 1
ATOM 705 C C . ASN A 1 90 ? -0.988 7.437 -24.847 1.00 80.19 90 ASN A C 1
ATOM 707 O O . ASN A 1 90 ? -0.785 8.157 -25.822 1.00 80.19 90 ASN A O 1
ATOM 711 N N . GLY A 1 91 ? -0.178 6.421 -24.546 1.00 80.44 91 GLY A N 1
ATOM 712 C CA . GLY A 1 91 ? 1.030 6.070 -25.267 1.00 80.44 91 GLY A CA 1
ATOM 713 C C . GLY A 1 91 ? 2.322 6.665 -24.702 1.00 80.44 91 GLY A C 1
ATOM 714 O O . GLY A 1 91 ? 3.402 6.218 -25.108 1.00 80.44 91 GLY A O 1
ATOM 715 N N . GLU A 1 92 ? 2.227 7.615 -23.773 1.00 82.62 92 GLU A N 1
ATOM 716 C CA . GLU A 1 92 ? 3.361 8.292 -23.149 1.00 82.62 92 GLU A CA 1
ATOM 717 C C . GLU A 1 92 ? 3.959 7.465 -22.008 1.00 82.62 92 GLU A C 1
ATOM 719 O O . GLU A 1 92 ? 3.298 6.622 -21.395 1.00 82.62 92 GLU A O 1
ATOM 724 N N . VAL A 1 93 ? 5.242 7.704 -21.738 1.00 84.88 93 VAL A N 1
ATOM 725 C CA . VAL A 1 93 ? 5.943 7.163 -20.573 1.00 84.88 93 VAL A CA 1
ATOM 726 C C . VAL A 1 93 ? 6.266 8.295 -19.615 1.00 84.88 93 VAL A C 1
ATOM 728 O O . VAL A 1 93 ? 6.722 9.358 -20.032 1.00 84.88 93 VAL A O 1
ATOM 731 N N . PHE A 1 94 ? 6.069 8.052 -18.328 1.00 83.19 94 PHE A N 1
ATOM 732 C CA . PHE A 1 94 ? 6.325 9.024 -17.277 1.00 83.19 94 PHE A CA 1
ATOM 733 C C . PHE A 1 94 ? 7.027 8.355 -16.102 1.00 83.19 94 PHE A C 1
ATOM 735 O O . PHE A 1 94 ? 6.949 7.140 -15.896 1.00 83.19 94 PHE A O 1
ATOM 742 N N . ARG A 1 95 ? 7.751 9.164 -15.332 1.00 85.31 95 ARG A N 1
ATOM 743 C CA . ARG A 1 95 ? 8.356 8.728 -14.078 1.00 85.31 95 ARG A CA 1
ATOM 744 C C . ARG A 1 95 ? 7.368 8.994 -12.951 1.00 85.31 95 ARG A C 1
ATOM 746 O O . ARG A 1 95 ? 6.746 10.049 -12.907 1.00 85.31 95 ARG A O 1
ATOM 753 N N . ILE A 1 96 ? 7.223 8.019 -12.066 1.00 86.38 96 ILE A N 1
ATOM 754 C CA . ILE A 1 96 ? 6.495 8.192 -10.814 1.00 86.38 96 ILE A CA 1
ATOM 755 C C . ILE A 1 96 ? 7.496 8.601 -9.741 1.00 86.38 96 ILE A C 1
ATOM 757 O O . ILE A 1 96 ? 8.592 8.042 -9.694 1.00 86.38 96 ILE A O 1
ATOM 761 N N . GLU A 1 97 ? 7.100 9.511 -8.856 1.00 87.50 97 GLU A N 1
ATOM 762 C CA . GLU A 1 97 ? 7.872 9.842 -7.663 1.00 87.50 97 GLU A CA 1
ATOM 763 C C . GLU A 1 97 ? 7.060 9.544 -6.400 1.00 87.50 97 GLU A C 1
ATOM 765 O O . GLU A 1 97 ? 5.838 9.707 -6.359 1.00 87.50 97 GLU A O 1
ATOM 770 N N . GLY A 1 98 ? 7.752 9.066 -5.367 1.00 91.56 98 GLY A N 1
ATOM 771 C CA . GLY A 1 98 ? 7.167 8.705 -4.082 1.00 91.56 98 GLY A CA 1
ATOM 772 C C . GLY A 1 98 ? 7.151 7.203 -3.819 1.00 91.56 98 GLY A C 1
ATOM 773 O O . GLY A 1 98 ? 8.025 6.465 -4.276 1.00 91.56 98 GLY A O 1
ATOM 774 N N . TRP A 1 99 ? 6.173 6.748 -3.039 1.00 95.75 99 TRP A N 1
ATOM 775 C CA . TRP A 1 99 ? 6.143 5.403 -2.464 1.00 95.75 99 TRP A CA 1
ATOM 776 C C . TRP A 1 99 ? 4.794 4.716 -2.676 1.00 95.75 99 TRP A C 1
ATOM 778 O O . TRP A 1 99 ? 3.752 5.363 -2.784 1.00 95.75 99 TRP A O 1
ATOM 788 N N . ALA A 1 100 ? 4.786 3.386 -2.688 1.00 96.19 100 ALA A N 1
ATOM 789 C CA . ALA A 1 100 ? 3.557 2.611 -2.616 1.00 96.19 100 ALA A CA 1
ATOM 790 C C . ALA A 1 100 ? 3.644 1.479 -1.600 1.00 96.19 100 ALA A C 1
ATOM 792 O O . ALA A 1 100 ? 4.668 0.815 -1.475 1.00 96.19 100 ALA A O 1
ATOM 793 N N . LEU A 1 101 ? 2.524 1.225 -0.933 1.00 98.12 101 LEU A N 1
ATOM 794 C CA . LEU A 1 101 ? 2.287 0.027 -0.139 1.00 98.12 101 LEU A CA 1
ATOM 795 C C . LEU A 1 101 ? 1.070 -0.690 -0.716 1.00 98.12 101 LEU A C 1
ATOM 797 O O . LEU A 1 101 ? -0.013 -0.112 -0.780 1.00 98.12 101 LEU A O 1
ATOM 801 N N . LEU A 1 102 ? 1.236 -1.951 -1.097 1.00 98.00 102 LEU A N 1
ATOM 802 C CA . LEU A 1 102 ? 0.152 -2.817 -1.540 1.00 98.00 102 LEU A CA 1
ATOM 803 C C . LEU A 1 102 ? 0.058 -4.025 -0.618 1.00 98.00 102 LEU A C 1
ATOM 805 O O . LEU A 1 102 ? 1.078 -4.601 -0.241 1.00 98.00 102 LEU A O 1
ATOM 809 N N . PHE A 1 103 ? -1.162 -4.437 -0.283 1.00 98.25 103 PHE A N 1
ATOM 810 C CA . PHE A 1 103 ? -1.379 -5.640 0.513 1.00 98.25 103 PHE A CA 1
ATOM 811 C C . PHE A 1 103 ? -2.664 -6.379 0.134 1.00 98.25 103 PHE A C 1
ATOM 813 O O . PHE A 1 103 ? -3.717 -5.791 -0.128 1.00 98.25 103 PHE A O 1
ATOM 820 N N . SER A 1 104 ? -2.566 -7.705 0.109 1.00 97.88 104 SER A N 1
ATOM 821 C CA . SER A 1 104 ? -3.679 -8.603 -0.182 1.00 97.88 104 SER A CA 1
ATOM 822 C C . SER A 1 104 ? -4.675 -8.637 0.985 1.00 97.88 104 SER A C 1
ATOM 824 O O . SER A 1 104 ? -4.250 -8.720 2.142 1.00 97.88 104 SER A O 1
ATOM 826 N N . PRO A 1 105 ? -5.996 -8.664 0.724 1.00 96.81 105 PRO A N 1
ATOM 827 C CA . PRO A 1 105 ? -7.007 -8.914 1.752 1.00 96.81 105 PRO A CA 1
ATOM 828 C C . PRO A 1 105 ? -6.778 -10.225 2.514 1.00 96.81 105 PRO A C 1
ATOM 830 O O . PRO A 1 105 ? -7.125 -10.321 3.690 1.00 96.81 105 PRO A O 1
ATOM 833 N N . GLU A 1 106 ? -6.155 -11.219 1.873 1.00 97.38 106 GLU A N 1
ATOM 834 C CA . GLU A 1 106 ? -5.820 -12.507 2.492 1.00 97.38 106 GLU A CA 1
ATOM 835 C C . GLU A 1 106 ? -4.863 -12.355 3.681 1.00 97.38 106 GLU A C 1
ATOM 837 O O . GLU A 1 106 ? -4.986 -13.090 4.661 1.00 97.38 106 GLU A O 1
ATOM 842 N N . LEU A 1 107 ? -3.969 -11.356 3.657 1.00 97.31 107 LEU A N 1
ATOM 843 C CA . LEU A 1 107 ? -3.064 -11.064 4.773 1.00 97.31 107 LEU A CA 1
ATOM 844 C C . LEU A 1 107 ? -3.844 -10.830 6.075 1.00 97.31 107 LEU A C 1
ATOM 846 O O . LEU A 1 107 ? -3.425 -11.273 7.149 1.00 97.31 107 LEU A O 1
ATOM 850 N N . LEU A 1 108 ? -4.998 -10.170 5.961 1.00 96.62 108 LEU A N 1
ATOM 851 C CA . LEU A 1 108 ? -5.827 -9.738 7.081 1.00 96.62 108 LEU A CA 1
ATOM 852 C C . LEU A 1 108 ? -6.717 -10.854 7.637 1.00 96.62 108 LEU A C 1
ATOM 854 O O . LEU A 1 108 ? -7.263 -10.714 8.726 1.00 96.62 108 LEU A O 1
ATOM 858 N N . HIS A 1 109 ? -6.893 -11.965 6.920 1.00 95.50 109 HIS A N 1
ATOM 859 C CA . HIS A 1 109 ? -7.872 -12.981 7.299 1.00 95.50 109 HIS A CA 1
ATOM 860 C C . HIS A 1 109 ? -7.619 -13.533 8.715 1.00 95.50 109 HIS A C 1
ATOM 862 O O . HIS A 1 109 ? -6.566 -14.103 8.995 1.00 95.50 109 HIS A O 1
ATOM 868 N N . GLY A 1 110 ? -8.588 -13.393 9.622 1.00 93.75 110 GLY A N 1
ATOM 869 C CA . GLY A 1 110 ? -8.453 -13.853 11.009 1.00 93.75 110 GLY A CA 1
ATOM 870 C C . GLY A 1 110 ? -7.604 -12.952 11.916 1.00 93.75 110 GLY A C 1
ATOM 871 O O . GLY A 1 110 ? -7.293 -13.356 13.033 1.00 93.75 110 GLY A O 1
ATOM 872 N N . THR A 1 111 ? -7.232 -11.745 11.475 1.00 96.12 111 THR A N 1
ATOM 873 C CA . THR A 1 111 ? -6.589 -10.735 12.330 1.00 96.12 111 THR A CA 1
ATOM 874 C C . THR A 1 111 ? -7.616 -9.725 12.859 1.00 96.12 111 THR A C 1
ATOM 876 O O . THR A 1 111 ? -8.652 -9.510 12.220 1.00 96.12 111 THR A O 1
ATOM 879 N N . PRO A 1 112 ? -7.349 -9.047 13.993 1.00 94.88 112 PRO A N 1
ATOM 880 C CA . PRO A 1 112 ? -8.203 -7.955 14.469 1.00 94.88 112 PRO A CA 1
ATOM 881 C C . PRO A 1 112 ? -8.361 -6.828 13.439 1.00 94.88 112 PRO A C 1
ATOM 883 O O . PRO A 1 112 ? -9.445 -6.259 13.304 1.00 94.88 112 PRO A O 1
ATOM 886 N N . LEU A 1 113 ? -7.308 -6.559 12.656 1.00 95.94 113 LEU A N 1
ATOM 887 C CA . LEU A 1 113 ? -7.314 -5.522 11.626 1.00 95.94 113 LEU A CA 1
ATOM 888 C C . LEU A 1 113 ? -8.407 -5.752 10.571 1.00 95.94 113 LEU A C 1
ATOM 890 O O . LEU A 1 113 ? -9.048 -4.790 10.156 1.00 95.94 113 LEU A O 1
ATOM 894 N N . ALA A 1 114 ? -8.693 -7.003 10.180 1.00 95.12 114 ALA A N 1
ATOM 895 C CA . ALA A 1 114 ? -9.760 -7.290 9.213 1.00 95.12 114 ALA A CA 1
ATOM 896 C C . ALA A 1 114 ? -11.123 -6.734 9.647 1.00 95.12 114 ALA A C 1
ATOM 898 O O . ALA A 1 114 ? -11.849 -6.178 8.824 1.00 95.12 114 ALA A O 1
ATOM 899 N N . ALA A 1 115 ? -11.460 -6.838 10.937 1.00 92.31 115 ALA A N 1
ATOM 900 C CA . ALA A 1 115 ? -12.720 -6.321 11.470 1.00 92.31 115 ALA A CA 1
ATOM 901 C C . ALA A 1 115 ? -12.758 -4.783 11.507 1.00 92.31 115 ALA A C 1
ATOM 903 O O . ALA A 1 115 ? -13.833 -4.186 11.384 1.00 92.31 115 ALA A O 1
ATOM 904 N N . ARG A 1 116 ? -11.584 -4.158 11.646 1.00 93.81 116 ARG A N 1
ATOM 905 C CA . ARG A 1 116 ? -11.399 -2.705 11.707 1.00 93.81 116 ARG A CA 1
ATOM 906 C C . ARG A 1 116 ? -11.273 -2.045 10.340 1.00 93.81 116 ARG A C 1
ATOM 908 O O . ARG A 1 116 ? -11.401 -0.831 10.263 1.00 93.81 116 ARG A O 1
ATOM 915 N N . MET A 1 117 ? -11.100 -2.797 9.247 1.00 92.88 117 MET A N 1
ATOM 916 C CA . MET A 1 117 ? -10.910 -2.204 7.912 1.00 92.88 117 MET A CA 1
ATOM 917 C C . MET A 1 117 ? -12.013 -1.213 7.507 1.00 92.88 117 MET A C 1
ATOM 919 O O . MET A 1 117 ? -11.740 -0.231 6.824 1.00 92.88 117 MET A O 1
ATOM 923 N N . LYS A 1 118 ? -13.248 -1.432 7.976 1.00 87.06 118 LYS A N 1
ATOM 924 C CA . LYS A 1 118 ? -14.397 -0.532 7.765 1.00 87.06 118 LYS A CA 1
ATOM 925 C C . LYS A 1 118 ? -14.269 0.840 8.446 1.00 87.06 118 LYS A C 1
ATOM 927 O O . LYS A 1 118 ? -14.970 1.766 8.055 1.00 87.06 118 LYS A O 1
ATOM 932 N N . GLU A 1 119 ? -13.424 0.963 9.470 1.00 88.38 119 GLU A N 1
ATOM 933 C CA . GLU A 1 119 ? -13.164 2.217 10.195 1.00 88.38 119 GLU A CA 1
ATOM 934 C C . GLU A 1 119 ? -12.306 3.176 9.358 1.00 88.38 119 GLU A C 1
ATOM 936 O O . GLU A 1 119 ? -12.393 4.391 9.517 1.00 88.38 119 GLU A O 1
ATOM 941 N N . PHE A 1 120 ? -11.510 2.648 8.424 1.00 88.50 120 PHE A N 1
ATOM 942 C CA . PHE A 1 120 ? -10.641 3.431 7.550 1.00 88.50 120 PHE A CA 1
ATOM 943 C C . PHE A 1 120 ? -11.424 3.978 6.350 1.00 88.50 120 PHE A C 1
ATOM 945 O O . PHE A 1 120 ? -11.254 3.562 5.202 1.00 88.50 120 PHE A O 1
ATOM 952 N N . THR A 1 121 ? -12.309 4.939 6.624 1.00 81.12 121 THR A N 1
ATOM 953 C CA . THR A 1 121 ? -13.253 5.510 5.647 1.00 81.12 121 THR A CA 1
ATOM 954 C C . THR A 1 121 ? -12.583 6.177 4.447 1.00 81.12 121 THR A C 1
ATOM 956 O O . THR A 1 121 ? -13.220 6.334 3.408 1.00 81.12 121 THR A O 1
ATOM 959 N N . PHE A 1 122 ? -11.298 6.523 4.548 1.00 79.75 122 PHE A N 1
ATOM 960 C CA . PHE A 1 122 ? -10.512 7.060 3.435 1.00 79.75 122 PHE A CA 1
ATOM 961 C C . PHE A 1 122 ? -10.359 6.076 2.257 1.00 79.75 122 PHE A C 1
ATOM 963 O O . PHE A 1 122 ? -10.041 6.508 1.157 1.00 79.75 122 PHE A O 1
ATOM 970 N N . PHE A 1 123 ? -10.627 4.775 2.442 1.00 81.88 123 PHE A N 1
ATOM 971 C CA . PHE A 1 123 ? -10.727 3.810 1.334 1.00 81.88 123 PHE A CA 1
ATOM 972 C C . PHE A 1 123 ? -12.069 3.850 0.594 1.00 81.88 123 PHE A C 1
ATOM 974 O O . PHE A 1 123 ? -12.142 3.501 -0.584 1.00 81.88 123 PHE A O 1
ATOM 981 N N . ALA A 1 124 ? -13.144 4.209 1.299 1.00 66.06 124 ALA A N 1
ATOM 982 C CA . ALA A 1 124 ? -14.493 4.287 0.741 1.00 66.06 124 ALA A CA 1
ATOM 983 C C . ALA A 1 124 ? -14.737 5.610 0.011 1.00 66.06 124 ALA A C 1
ATOM 985 O O . ALA A 1 124 ? -15.704 5.734 -0.745 1.00 66.06 124 ALA A O 1
ATOM 986 N N . TYR A 1 125 ? -13.881 6.600 0.253 1.00 56.47 125 TYR A N 1
ATOM 987 C CA . TYR A 1 125 ? -14.013 7.895 -0.371 1.00 56.47 125 TYR A CA 1
ATOM 988 C C . TYR A 1 125 ? -13.880 7.774 -1.885 1.00 56.47 125 TYR A C 1
ATOM 990 O O . TYR A 1 125 ? -12.991 7.096 -2.406 1.00 56.47 125 TYR A O 1
ATOM 998 N N . GLN A 1 126 ? -14.806 8.429 -2.593 1.00 49.34 126 GLN A N 1
ATOM 999 C CA . GLN A 1 126 ? -14.648 8.618 -4.024 1.00 49.34 126 GLN A CA 1
ATOM 1000 C C . GLN A 1 126 ? -13.315 9.300 -4.232 1.00 49.34 126 GLN A C 1
ATOM 1002 O O . GLN A 1 126 ? -12.948 10.215 -3.499 1.00 49.34 126 GLN A O 1
ATOM 1007 N N . VAL A 1 127 ? -12.604 8.835 -5.240 1.00 45.25 127 VAL A N 1
ATOM 1008 C CA . VAL A 1 127 ? -11.169 9.044 -5.335 1.00 45.25 127 VAL A CA 1
ATOM 1009 C C . VAL A 1 127 ? -10.789 10.522 -5.469 1.00 45.25 127 VAL A C 1
ATOM 1011 O O . VAL A 1 127 ? -9.618 10.852 -5.390 1.00 45.25 127 VAL A O 1
ATOM 1014 N N . ASN A 1 128 ? -11.757 11.424 -5.633 1.00 42.59 128 ASN A N 1
ATOM 1015 C CA . ASN A 1 128 ? -11.618 12.868 -5.807 1.00 42.59 128 ASN A CA 1
ATOM 1016 C C . ASN A 1 128 ? -11.083 13.644 -4.582 1.00 42.59 128 ASN A C 1
ATOM 1018 O O . ASN A 1 128 ? -10.878 14.848 -4.701 1.00 42.59 128 ASN A O 1
ATOM 1022 N N . GLU A 1 129 ? -10.871 13.017 -3.420 1.00 57.12 129 GLU A N 1
ATOM 1023 C CA . GLU A 1 129 ? -10.321 13.690 -2.229 1.00 57.12 129 GLU A CA 1
ATOM 1024 C C . GLU A 1 129 ? -9.011 13.033 -1.796 1.00 57.12 129 GLU A C 1
ATOM 1026 O O . GLU A 1 129 ? -8.969 12.177 -0.914 1.00 57.12 129 GLU A O 1
ATOM 1031 N N . ALA A 1 130 ? -7.926 13.413 -2.467 1.00 64.25 130 ALA A N 1
ATOM 1032 C CA . ALA A 1 130 ? -6.603 12.938 -2.114 1.00 64.25 130 ALA A CA 1
ATOM 1033 C C . ALA A 1 130 ? -6.144 13.549 -0.775 1.00 64.25 130 ALA A C 1
ATOM 1035 O O . ALA A 1 130 ? -6.407 14.716 -0.474 1.00 64.25 130 ALA A O 1
ATOM 1036 N N . LEU A 1 131 ? -5.458 12.759 0.050 1.00 74.81 131 LEU A N 1
ATOM 1037 C CA . LEU A 1 131 ? -5.025 13.192 1.374 1.00 74.81 131 LEU A CA 1
ATOM 1038 C C . LEU A 1 131 ? -3.685 13.944 1.269 1.00 74.81 131 LEU A C 1
ATOM 1040 O O . LEU A 1 131 ? -2.624 13.335 1.182 1.00 74.81 131 LEU A O 1
ATOM 1044 N N . HIS A 1 132 ? -3.735 15.275 1.292 1.00 80.06 132 HIS A N 1
ATOM 1045 C CA . HIS A 1 132 ? -2.566 16.172 1.396 1.00 80.06 132 HIS A CA 1
ATOM 1046 C C . HIS A 1 132 ? -1.854 16.191 2.774 1.00 80.06 132 HIS A C 1
ATOM 1048 O O . HIS A 1 132 ? -2.267 16.845 3.747 1.00 80.06 132 HIS A O 1
ATOM 1054 N N . MET A 1 133 ? -0.725 15.509 2.865 1.00 84.31 133 MET A N 1
ATOM 1055 C CA . MET A 1 133 ? 0.043 15.422 4.105 1.00 84.31 133 MET A CA 1
ATOM 1056 C C . MET A 1 133 ? 0.969 16.624 4.307 1.00 84.31 133 MET A C 1
ATOM 1058 O O . MET A 1 133 ? 1.378 17.288 3.357 1.00 84.31 133 MET A O 1
ATOM 1062 N N . THR A 1 134 ? 1.324 16.904 5.561 1.00 88.31 134 THR A N 1
ATOM 1063 C CA . THR A 1 134 ? 2.482 17.763 5.847 1.00 88.31 134 THR A CA 1
ATOM 1064 C C . THR A 1 134 ? 3.784 17.004 5.568 1.00 88.31 134 THR A C 1
ATOM 1066 O O . THR A 1 134 ? 3.799 15.773 5.489 1.00 88.31 134 THR A O 1
ATOM 1069 N N . ALA A 1 135 ? 4.908 17.720 5.471 1.00 88.00 135 ALA A N 1
ATOM 1070 C CA . ALA A 1 135 ? 6.220 17.093 5.293 1.00 88.00 135 ALA A CA 1
ATOM 1071 C C . ALA A 1 135 ? 6.566 16.090 6.416 1.00 88.00 135 ALA A C 1
ATOM 1073 O O . ALA A 1 135 ? 7.153 15.042 6.152 1.00 88.00 135 ALA A O 1
ATOM 1074 N N . GLU A 1 136 ? 6.166 16.380 7.659 1.00 90.62 136 GLU A N 1
ATOM 1075 C CA . GLU A 1 136 ? 6.384 15.503 8.819 1.00 90.62 136 GLU A CA 1
ATOM 1076 C C . GLU A 1 136 ? 5.524 14.230 8.753 1.00 90.62 136 GLU A C 1
ATOM 1078 O O . GLU A 1 136 ? 6.013 13.118 8.974 1.00 90.62 136 GLU A O 1
ATOM 1083 N N . GLU A 1 137 ? 4.246 14.374 8.398 1.00 92.88 137 GLU A N 1
ATOM 1084 C CA . GLU A 1 137 ? 3.320 13.251 8.216 1.00 92.88 137 GLU A CA 1
ATOM 1085 C C . GLU A 1 137 ? 3.796 12.324 7.088 1.00 92.88 137 GLU A C 1
ATOM 1087 O O . GLU A 1 137 ? 3.854 11.102 7.254 1.00 92.88 137 GLU A O 1
ATOM 1092 N N . ARG A 1 138 ? 4.239 12.916 5.972 1.00 92.19 138 ARG A N 1
ATOM 1093 C CA . ARG A 1 138 ? 4.859 12.204 4.851 1.00 92.19 138 ARG A CA 1
ATOM 1094 C C . ARG A 1 138 ? 6.100 11.427 5.294 1.00 92.19 138 ARG A C 1
ATOM 1096 O O . ARG A 1 138 ? 6.208 10.234 5.010 1.00 92.19 138 ARG A O 1
ATOM 1103 N N . ALA A 1 139 ? 7.026 12.078 6.001 1.00 92.69 139 ALA A N 1
ATOM 1104 C CA . ALA A 1 139 ? 8.246 11.436 6.491 1.00 92.69 139 ALA A CA 1
ATOM 1105 C C . ALA A 1 139 ? 7.936 10.249 7.418 1.00 92.69 139 ALA A C 1
ATOM 1107 O O . ALA A 1 139 ? 8.599 9.214 7.336 1.00 92.69 139 ALA A O 1
ATOM 1108 N N . THR A 1 140 ? 6.888 10.370 8.238 1.00 96.06 140 THR A N 1
ATOM 1109 C CA . THR A 1 140 ? 6.415 9.294 9.117 1.00 96.06 140 THR A CA 1
ATOM 1110 C C . THR A 1 140 ? 5.953 8.073 8.317 1.00 96.06 140 THR A C 1
ATOM 1112 O O . THR A 1 140 ? 6.379 6.957 8.615 1.00 96.06 140 THR A O 1
ATOM 1115 N N . LEU A 1 141 ? 5.136 8.256 7.269 1.00 95.88 141 LEU A N 1
ATOM 1116 C CA . LEU A 1 141 ? 4.698 7.129 6.433 1.00 95.88 141 LEU A CA 1
ATOM 1117 C C . LEU A 1 141 ? 5.857 6.463 5.697 1.00 95.88 141 LEU A C 1
ATOM 1119 O O . LEU A 1 141 ? 5.929 5.237 5.676 1.00 95.88 141 LEU A O 1
ATOM 1123 N N . ILE A 1 142 ? 6.781 7.250 5.139 1.00 96.12 142 ILE A N 1
ATOM 1124 C CA . ILE A 1 142 ? 7.960 6.707 4.452 1.00 96.12 142 ILE A CA 1
ATOM 1125 C C . ILE A 1 142 ? 8.808 5.880 5.422 1.00 96.12 142 ILE A C 1
ATOM 1127 O O . ILE A 1 142 ? 9.252 4.789 5.068 1.00 96.12 142 ILE A O 1
ATOM 1131 N N . ALA A 1 143 ? 9.013 6.356 6.654 1.00 97.94 143 ALA A N 1
ATOM 1132 C CA . ALA A 1 143 ? 9.750 5.604 7.664 1.00 97.94 143 ALA A CA 1
ATOM 1133 C C . ALA A 1 143 ? 9.080 4.252 7.969 1.00 97.94 143 ALA A C 1
ATOM 1135 O O . ALA A 1 143 ? 9.759 3.228 7.992 1.00 97.94 143 ALA A O 1
ATOM 1136 N N . LEU A 1 144 ? 7.753 4.221 8.125 1.00 98.38 144 LEU A N 1
ATOM 1137 C CA . LEU A 1 144 ? 7.006 2.978 8.352 1.00 98.38 144 LEU A CA 1
ATOM 1138 C C . LEU A 1 144 ? 7.043 2.037 7.139 1.00 98.38 144 LEU A C 1
ATOM 1140 O O . LEU A 1 144 ? 7.220 0.832 7.307 1.00 98.38 144 LEU A O 1
ATOM 1144 N N . MET A 1 145 ? 6.929 2.565 5.918 1.00 98.06 145 MET A N 1
ATOM 1145 C CA . MET A 1 145 ? 7.063 1.769 4.693 1.00 98.06 145 MET A CA 1
ATOM 1146 C C . MET A 1 145 ? 8.460 1.149 4.578 1.00 98.06 145 MET A C 1
ATOM 1148 O O . MET A 1 145 ? 8.571 -0.027 4.240 1.00 98.06 145 MET A O 1
ATOM 1152 N N . LYS A 1 146 ? 9.520 1.885 4.935 1.00 97.69 146 LYS A N 1
ATOM 1153 C CA . LYS A 1 146 ? 10.887 1.344 5.002 1.00 97.69 146 LYS A CA 1
ATOM 1154 C C . LYS A 1 146 ? 11.021 0.227 6.034 1.00 97.69 146 LYS A C 1
ATOM 1156 O O . LYS A 1 146 ? 11.645 -0.784 5.736 1.00 97.69 146 LYS A O 1
ATOM 1161 N N . GLN A 1 147 ? 10.390 0.356 7.202 1.00 98.25 147 GLN A N 1
ATOM 1162 C CA . GLN A 1 147 ? 10.373 -0.724 8.196 1.00 98.25 147 GLN A CA 1
ATOM 1163 C C . GLN A 1 147 ? 9.670 -1.986 7.674 1.00 98.25 147 GLN A C 1
ATOM 1165 O O . GLN A 1 147 ? 10.174 -3.089 7.869 1.00 98.25 147 GLN A O 1
ATOM 1170 N N . ILE A 1 148 ? 8.555 -1.839 6.947 1.00 98.12 148 ILE A N 1
ATOM 1171 C CA . ILE A 1 148 ? 7.926 -2.971 6.250 1.00 98.12 148 ILE A CA 1
ATOM 1172 C C . ILE A 1 148 ? 8.901 -3.557 5.225 1.00 98.12 148 ILE A C 1
ATOM 1174 O O . ILE A 1 148 ? 9.106 -4.763 5.214 1.00 98.12 148 ILE A O 1
ATOM 1178 N N . GLN A 1 149 ? 9.530 -2.728 4.390 1.00 96.31 149 GLN A N 1
ATOM 1179 C CA . GLN A 1 149 ? 10.474 -3.180 3.366 1.00 96.31 149 GLN A CA 1
ATOM 1180 C C . GLN A 1 149 ? 11.642 -3.983 3.962 1.00 96.31 149 GLN A C 1
ATOM 1182 O O . GLN A 1 149 ? 11.993 -5.035 3.432 1.00 96.31 149 GLN A O 1
ATOM 1187 N N . GLU A 1 150 ? 12.209 -3.526 5.079 1.00 95.88 150 GLU A N 1
ATOM 1188 C CA . GLU A 1 150 ? 13.240 -4.251 5.826 1.00 95.88 150 GLU A CA 1
ATOM 1189 C C . GLU A 1 150 ? 12.731 -5.608 6.326 1.00 95.88 150 GLU A C 1
ATOM 1191 O O . GLU A 1 150 ? 13.441 -6.604 6.201 1.00 95.88 150 GLU A O 1
ATOM 1196 N N . GLU A 1 151 ? 11.505 -5.670 6.850 1.00 97.31 151 GLU A N 1
ATOM 1197 C CA . GLU A 1 151 ? 10.880 -6.913 7.314 1.00 97.31 151 GLU A CA 1
ATOM 1198 C C . GLU A 1 151 ? 10.600 -7.898 6.164 1.00 97.31 151 GLU A C 1
ATOM 1200 O O . GLU A 1 151 ? 10.767 -9.105 6.336 1.00 97.31 151 GLU A O 1
ATOM 1205 N N . LEU A 1 152 ? 10.240 -7.405 4.971 1.00 95.44 152 LEU A N 1
ATOM 1206 C CA . LEU A 1 152 ? 10.048 -8.232 3.770 1.00 95.44 152 LEU A CA 1
ATOM 1207 C C . LEU A 1 152 ? 11.362 -8.852 3.265 1.00 95.44 152 LEU A C 1
ATOM 1209 O O . LEU A 1 152 ? 11.340 -9.927 2.674 1.00 95.44 152 LEU A O 1
ATOM 1213 N N . CYS A 1 153 ? 12.502 -8.199 3.505 1.00 92.31 153 CYS A N 1
ATOM 1214 C CA . CYS A 1 153 ? 13.825 -8.706 3.125 1.00 92.31 153 CYS A CA 1
ATOM 1215 C C . CYS A 1 153 ? 14.393 -9.743 4.111 1.00 92.31 153 CYS A C 1
ATOM 1217 O O . CYS A 1 153 ? 15.434 -10.345 3.837 1.00 92.31 153 CYS A O 1
ATOM 1219 N N . ARG A 1 154 ? 13.758 -9.943 5.272 1.00 91.19 154 ARG A N 1
ATOM 1220 C CA . ARG A 1 154 ? 14.184 -10.938 6.265 1.00 91.19 154 ARG A CA 1
ATOM 1221 C C . ARG A 1 154 ? 13.701 -12.334 5.887 1.00 91.19 154 ARG A C 1
ATOM 1223 O O . ARG A 1 154 ? 12.750 -12.507 5.129 1.00 91.19 154 ARG A O 1
ATOM 1230 N N . HIS A 1 155 ? 14.360 -13.344 6.453 1.00 88.50 155 HIS A N 1
ATOM 1231 C CA . HIS A 1 155 ? 13.919 -14.727 6.305 1.00 88.50 155 HIS A CA 1
ATOM 1232 C C . HIS A 1 155 ? 12.521 -14.890 6.918 1.00 88.50 155 HIS A C 1
ATOM 1234 O O . HIS A 1 155 ? 12.353 -14.535 8.086 1.00 88.50 155 HIS A O 1
ATOM 1240 N N . PRO A 1 156 ? 11.541 -15.427 6.169 1.00 88.88 156 PRO A N 1
ATOM 1241 C CA . PRO A 1 156 ? 10.198 -15.628 6.688 1.00 88.88 156 PRO A CA 1
ATOM 1242 C C . PRO A 1 156 ? 10.202 -16.525 7.921 1.00 88.88 156 PRO A C 1
ATOM 1244 O O . PRO A 1 156 ? 10.794 -17.607 7.920 1.00 88.88 156 PRO A O 1
ATOM 1247 N N . ASP A 1 157 ? 9.495 -16.089 8.954 1.00 92.25 157 ASP A N 1
ATOM 1248 C CA . ASP A 1 157 ? 9.247 -16.865 10.159 1.00 92.25 157 ASP A CA 1
ATOM 1249 C C . ASP A 1 157 ? 7.759 -16.830 10.535 1.00 92.25 157 ASP A C 1
ATOM 1251 O O . ASP A 1 157 ? 6.913 -16.245 9.852 1.00 92.25 157 ASP A O 1
ATOM 1255 N N . VAL A 1 158 ? 7.420 -17.494 11.639 1.00 92.38 158 VAL A N 1
ATOM 1256 C CA . VAL A 1 158 ? 6.036 -17.594 12.122 1.00 92.38 158 VAL A CA 1
ATOM 1257 C C . VAL A 1 158 ? 5.460 -16.259 12.623 1.00 92.38 158 VAL A C 1
ATOM 1259 O O . VAL A 1 158 ? 4.248 -16.152 12.809 1.00 92.38 158 VAL A O 1
ATOM 1262 N N . HIS A 1 159 ? 6.297 -15.244 12.845 1.00 95.12 159 HIS A N 1
ATOM 1263 C CA . HIS A 1 159 ? 5.926 -13.937 13.383 1.00 95.12 159 HIS A CA 1
ATOM 1264 C C . HIS A 1 159 ? 5.827 -12.847 12.312 1.00 95.12 159 HIS A C 1
ATOM 1266 O O . HIS A 1 159 ? 5.071 -11.893 12.516 1.00 95.12 159 HIS A O 1
ATOM 1272 N N . GLN A 1 160 ? 6.502 -13.004 11.169 1.00 95.25 160 GLN A N 1
ATOM 1273 C CA . GLN A 1 160 ? 6.553 -12.018 10.085 1.00 95.25 160 GLN A CA 1
ATOM 1274 C C . GLN A 1 160 ? 5.156 -11.514 9.697 1.00 95.25 160 GLN A C 1
ATOM 1276 O O . GLN A 1 160 ? 4.917 -10.310 9.618 1.00 95.25 160 GLN A O 1
ATOM 1281 N N . ARG A 1 161 ? 4.178 -12.418 9.550 1.00 95.94 161 ARG A N 1
ATOM 1282 C CA . ARG A 1 161 ? 2.790 -12.043 9.233 1.00 95.94 161 ARG A CA 1
ATOM 1283 C C . ARG A 1 161 ? 2.189 -11.085 10.266 1.00 95.94 161 ARG A C 1
ATOM 1285 O O . ARG A 1 161 ? 1.549 -10.106 9.889 1.00 95.94 161 ARG A O 1
ATOM 1292 N N . THR A 1 162 ? 2.372 -11.367 11.553 1.00 97.06 162 THR A N 1
ATOM 1293 C CA . THR A 1 162 ? 1.852 -10.534 12.647 1.00 97.06 162 THR A CA 1
ATOM 1294 C C . THR A 1 162 ? 2.523 -9.163 12.655 1.00 97.06 162 THR A C 1
ATOM 1296 O O . THR A 1 162 ? 1.843 -8.153 12.823 1.00 97.06 162 THR A O 1
ATOM 1299 N N . ILE A 1 163 ? 3.836 -9.119 12.415 1.00 97.56 163 ILE A N 1
ATOM 1300 C CA . ILE A 1 163 ? 4.620 -7.879 12.351 1.00 97.56 163 ILE A CA 1
ATOM 1301 C C . ILE A 1 163 ? 4.162 -7.009 11.173 1.00 97.56 163 ILE A C 1
ATOM 1303 O O . ILE A 1 163 ? 3.872 -5.827 11.357 1.00 97.56 163 ILE A O 1
ATOM 1307 N N . LEU A 1 164 ? 4.013 -7.596 9.980 1.00 98.00 164 LEU A N 1
ATOM 1308 C CA . LEU A 1 164 ? 3.526 -6.889 8.791 1.00 98.00 164 LEU A CA 1
ATOM 1309 C C . LEU A 1 164 ? 2.127 -6.303 9.013 1.00 98.00 164 LEU A C 1
ATOM 1311 O O . LEU A 1 164 ? 1.887 -5.140 8.694 1.00 98.00 164 LEU A O 1
ATOM 1315 N N . VAL A 1 165 ? 1.212 -7.079 9.603 1.00 98.25 165 VAL A N 1
ATOM 1316 C CA . VAL A 1 165 ? -0.145 -6.609 9.926 1.00 98.25 165 VAL A CA 1
ATOM 1317 C C . VAL A 1 165 ? -0.106 -5.445 10.917 1.00 98.25 165 VAL A C 1
ATOM 1319 O O . VAL A 1 165 ? -0.822 -4.468 10.710 1.00 98.25 165 VAL A O 1
ATOM 1322 N N . ALA A 1 166 ? 0.751 -5.502 11.940 1.00 98.25 166 ALA A N 1
ATOM 1323 C CA . ALA A 1 166 ? 0.894 -4.424 12.918 1.00 98.25 166 ALA A CA 1
ATOM 1324 C C . ALA A 1 166 ? 1.442 -3.128 12.293 1.00 98.25 166 ALA A C 1
ATOM 1326 O O . ALA A 1 166 ? 0.929 -2.045 12.578 1.00 98.25 166 ALA A O 1
ATOM 1327 N N . TYR A 1 167 ? 2.437 -3.219 11.403 1.00 98.50 167 TYR A N 1
ATOM 1328 C CA . TYR A 1 167 ? 2.934 -2.046 10.679 1.00 98.50 167 TYR A CA 1
ATOM 1329 C C . TYR A 1 167 ? 1.875 -1.439 9.758 1.00 98.50 167 TYR A C 1
ATOM 1331 O O . TYR A 1 167 ? 1.714 -0.217 9.733 1.00 98.50 167 TYR A O 1
ATOM 1339 N 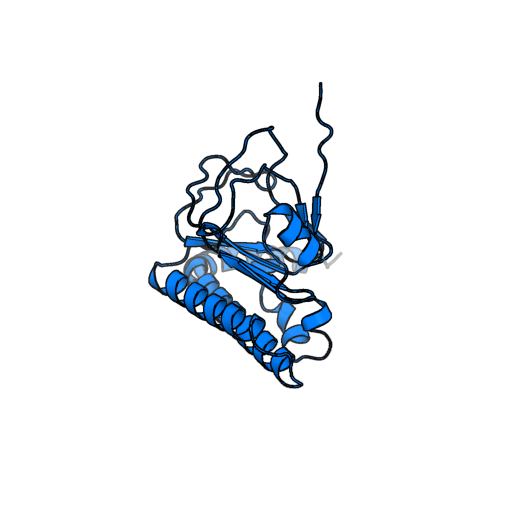N . ILE A 1 168 ? 1.129 -2.276 9.030 1.00 98.50 168 ILE A N 1
ATOM 1340 C CA . ILE A 1 168 ? 0.033 -1.812 8.173 1.00 98.50 168 ILE A CA 1
ATOM 1341 C C . ILE A 1 168 ? -1.039 -1.130 9.029 1.00 98.50 168 ILE A C 1
ATOM 1343 O O . ILE A 1 168 ? -1.438 -0.014 8.715 1.00 98.50 168 ILE A O 1
ATOM 1347 N N . GLU A 1 169 ? -1.460 -1.736 10.141 1.00 97.94 169 GLU A N 1
ATOM 1348 C CA . GLU A 1 169 ? -2.420 -1.131 11.071 1.00 97.94 169 GLU A CA 1
ATOM 1349 C C . GLU A 1 169 ? -1.943 0.235 11.578 1.00 97.94 169 GLU A C 1
ATOM 1351 O O . GLU A 1 169 ? -2.716 1.194 11.600 1.00 97.94 169 GLU A O 1
ATOM 1356 N N . LEU A 1 170 ? -0.662 0.356 11.937 1.00 98.19 170 LEU A N 1
ATOM 1357 C CA . LEU A 1 170 ? -0.075 1.615 12.383 1.00 98.19 170 LEU A CA 1
ATOM 1358 C C . LEU A 1 170 ? -0.117 2.688 11.285 1.00 98.19 170 LEU A C 1
ATO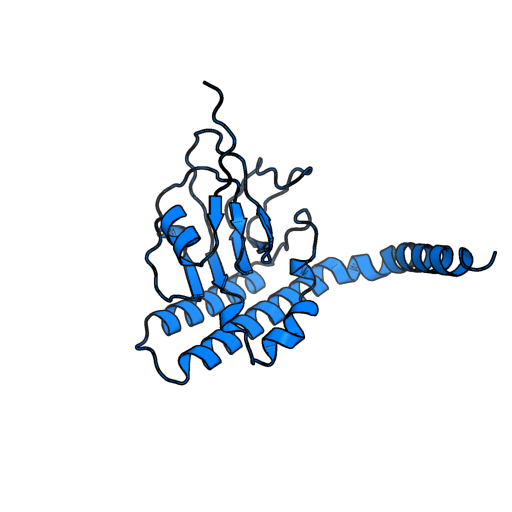M 1360 O O . LEU A 1 170 ? -0.558 3.807 11.554 1.00 98.19 170 LEU A O 1
ATOM 1364 N N . ILE A 1 171 ? 0.264 2.345 10.050 1.00 98.00 171 ILE A N 1
ATOM 1365 C CA . ILE A 1 171 ? 0.149 3.238 8.886 1.00 98.00 171 ILE A CA 1
ATOM 1366 C C . ILE A 1 171 ? -1.300 3.699 8.698 1.00 98.00 171 ILE A C 1
ATOM 1368 O O . ILE A 1 171 ? -1.547 4.895 8.540 1.00 98.00 171 ILE A O 1
ATOM 1372 N N . LEU A 1 172 ? -2.267 2.778 8.751 1.00 96.06 172 LEU A N 1
ATOM 1373 C CA . LEU A 1 172 ? -3.682 3.103 8.559 1.00 96.06 172 LEU A CA 1
ATOM 1374 C C . LEU A 1 172 ? -4.219 4.023 9.669 1.00 96.06 172 LEU A C 1
ATOM 1376 O O . LEU A 1 172 ? -4.973 4.952 9.376 1.00 96.06 172 LEU A O 1
ATOM 1380 N N . ASN A 1 173 ? -3.786 3.836 10.920 1.00 95.88 173 ASN A N 1
ATOM 1381 C CA . ASN A 1 173 ? -4.133 4.732 12.028 1.00 95.88 173 ASN A CA 1
ATOM 1382 C C . ASN A 1 173 ? -3.534 6.140 11.843 1.00 95.88 173 ASN A C 1
ATOM 1384 O O . ASN A 1 173 ? -4.209 7.133 12.119 1.00 95.88 173 ASN A O 1
ATOM 1388 N N . PHE A 1 174 ? -2.300 6.256 11.338 1.00 95.25 174 PHE A N 1
ATOM 1389 C CA . PHE A 1 174 ? -1.729 7.557 10.970 1.00 95.25 174 PHE A CA 1
ATOM 1390 C C . PHE A 1 174 ? -2.524 8.226 9.847 1.00 95.25 174 PHE A C 1
ATOM 1392 O O . PHE A 1 174 ? -2.886 9.393 9.974 1.00 95.25 174 PHE A O 1
ATOM 1399 N N . CYS A 1 175 ? -2.880 7.478 8.799 1.00 91.81 175 CYS A N 1
ATOM 1400 C CA . CYS A 1 175 ? -3.713 7.989 7.709 1.00 91.81 175 CYS A CA 1
ATOM 1401 C C . CYS A 1 175 ? -5.069 8.495 8.222 1.00 91.81 175 CYS A C 1
ATOM 1403 O O . CYS A 1 175 ? -5.520 9.562 7.810 1.00 91.81 175 CYS A O 1
ATOM 1405 N N . LEU A 1 176 ? -5.693 7.778 9.166 1.00 89.50 176 LEU A N 1
ATOM 1406 C CA . LEU A 1 176 ? -6.932 8.214 9.812 1.00 89.50 176 LEU A CA 1
ATOM 1407 C C . LEU A 1 176 ? -6.742 9.536 10.570 1.00 89.50 176 LEU A C 1
ATOM 1409 O O . LEU A 1 176 ? -7.545 10.451 10.412 1.00 89.50 176 LEU A O 1
ATOM 1413 N N . ARG A 1 177 ? -5.649 9.681 11.329 1.00 90.56 177 ARG A N 1
ATOM 1414 C CA . ARG A 1 177 ? -5.316 10.928 12.036 1.00 90.56 177 ARG A CA 1
ATOM 1415 C C . ARG A 1 177 ? -5.111 12.105 11.076 1.00 90.56 177 ARG A C 1
ATOM 1417 O O . ARG A 1 177 ? -5.590 13.208 11.339 1.00 90.56 177 ARG A O 1
ATOM 1424 N N . PHE A 1 178 ? -4.402 11.890 9.971 1.00 88.62 178 PHE A N 1
ATOM 1425 C CA . PHE A 1 178 ? -4.165 12.923 8.957 1.00 88.62 178 PHE A CA 1
ATOM 1426 C C . PHE A 1 178 ? -5.472 13.324 8.270 1.00 88.62 178 PHE A C 1
ATOM 1428 O O . PHE A 1 178 ? -5.733 14.509 8.066 1.00 88.62 178 PHE A O 1
ATOM 1435 N N . TYR A 1 179 ? -6.324 12.341 7.976 1.00 82.75 179 TYR A N 1
ATOM 1436 C CA . TYR A 1 179 ? -7.663 12.564 7.445 1.00 82.75 179 TYR A CA 1
ATOM 1437 C C . TYR A 1 179 ? -8.498 13.420 8.405 1.00 82.75 179 TYR A C 1
ATOM 1439 O O . TYR A 1 179 ? -9.052 14.448 8.017 1.00 82.75 179 TYR A O 1
ATOM 1447 N N . GLU A 1 180 ? -8.527 13.077 9.691 1.00 83.56 180 GLU A N 1
ATOM 1448 C CA . GLU A 1 180 ? -9.236 13.877 10.689 1.00 83.56 180 GLU A CA 1
ATOM 1449 C C . GLU A 1 180 ? -8.711 15.314 10.766 1.00 83.56 180 GLU A C 1
ATOM 1451 O O . GLU A 1 180 ? -9.522 16.234 10.809 1.00 83.56 180 GLU A O 1
ATOM 1456 N N . ARG A 1 181 ? -7.393 15.544 10.692 1.00 85.62 181 ARG A N 1
ATOM 1457 C CA . ARG A 1 181 ? -6.815 16.900 10.648 1.00 85.62 181 ARG A CA 1
ATOM 1458 C C . ARG A 1 181 ? -7.366 17.730 9.486 1.00 85.62 181 ARG A C 1
ATOM 1460 O O . ARG A 1 181 ? -7.681 18.904 9.675 1.00 85.62 181 ARG A O 1
ATOM 1467 N N . GLN A 1 182 ? -7.463 17.148 8.294 1.00 75.06 182 GLN A N 1
ATOM 1468 C CA . GLN A 1 182 ? -7.921 17.861 7.099 1.00 75.06 182 GLN A CA 1
ATOM 1469 C C . GLN A 1 182 ? -9.415 18.172 7.111 1.00 75.06 182 GLN A C 1
ATOM 1471 O O . GLN A 1 182 ? -9.833 19.237 6.658 1.00 75.06 182 GLN A O 1
ATOM 1476 N N . PHE A 1 183 ? -10.222 17.241 7.620 1.00 71.31 183 PHE A N 1
ATOM 1477 C CA . PHE A 1 183 ? -11.678 17.301 7.508 1.00 71.31 183 PHE A CA 1
ATOM 1478 C C . PHE A 1 183 ? -12.383 17.661 8.824 1.00 71.31 183 PHE A C 1
ATOM 1480 O O . PHE A 1 183 ? -13.598 17.880 8.823 1.00 71.31 183 PHE A O 1
ATOM 1487 N N . ALA A 1 184 ? -11.653 17.812 9.935 1.00 60.38 184 ALA A N 1
ATOM 1488 C CA . ALA A 1 184 ? -12.188 18.317 11.204 1.00 60.38 184 ALA A CA 1
ATOM 1489 C C . ALA A 1 184 ? -12.854 19.693 11.047 1.00 60.38 184 ALA A C 1
ATOM 1491 O O . ALA A 1 184 ? -13.878 19.955 11.674 1.00 60.38 184 ALA A O 1
ATOM 1492 N N . THR A 1 185 ? -12.342 20.545 10.156 1.00 49.06 185 THR A N 1
ATOM 1493 C CA . THR A 1 185 ? -12.919 21.864 9.844 1.00 49.06 185 THR A CA 1
ATOM 1494 C C . THR A 1 185 ? -14.147 21.798 8.931 1.00 49.06 185 THR A C 1
ATOM 1496 O O . THR A 1 185 ? -14.966 22.714 8.953 1.00 49.06 185 THR A O 1
ATOM 1499 N N . ARG A 1 186 ? -14.343 20.712 8.166 1.00 49.59 186 ARG A N 1
ATOM 1500 C CA . ARG A 1 186 ? -15.576 20.490 7.384 1.00 49.59 186 ARG A CA 1
ATOM 1501 C C . ARG A 1 186 ? -16.701 19.883 8.222 1.00 49.59 186 ARG A C 1
ATOM 1503 O O . ARG A 1 186 ? -17.867 20.132 7.934 1.00 49.59 186 ARG A O 1
ATOM 1510 N N . LYS A 1 187 ? -16.393 19.130 9.286 1.00 45.97 187 LYS A N 1
ATOM 1511 C CA . LYS A 1 187 ? -17.421 18.590 10.199 1.00 45.97 187 LYS A CA 1
ATOM 1512 C C . LYS A 1 187 ? -18.243 19.687 10.890 1.00 45.97 187 LYS A C 1
ATOM 1514 O O . LYS A 1 187 ? -19.425 19.466 11.117 1.00 45.97 187 LYS A O 1
ATOM 1519 N N . SER A 1 188 ? -17.685 20.871 11.155 1.00 43.81 188 SER A N 1
ATOM 1520 C CA . SER A 1 188 ? -18.453 21.989 11.730 1.00 43.81 188 SER A CA 1
ATOM 1521 C C . SER A 1 188 ? -19.421 22.657 10.742 1.00 43.81 188 SER A C 1
ATOM 1523 O O . SER A 1 188 ? -20.390 23.268 11.176 1.00 43.81 188 SER A O 1
ATOM 1525 N N . SER A 1 189 ? -19.199 22.521 9.429 1.00 43.94 189 SER A N 1
ATOM 1526 C CA . SER A 1 189 ? -20.020 23.136 8.370 1.00 43.94 189 SER A CA 1
ATOM 1527 C C . SER A 1 189 ? -20.967 22.146 7.674 1.00 43.94 189 SER A C 1
ATOM 1529 O O . SER A 1 189 ? -22.065 22.528 7.279 1.00 43.94 189 SER A O 1
ATOM 1531 N N . ASN A 1 190 ? -20.601 20.862 7.581 1.00 44.19 190 ASN A N 1
ATOM 1532 C CA . ASN A 1 190 ? -21.429 19.811 6.971 1.00 44.19 190 ASN A CA 1
ATOM 1533 C C . ASN A 1 190 ? -22.366 19.093 7.946 1.00 44.19 190 ASN A C 1
ATOM 1535 O O . ASN A 1 190 ? -23.231 18.345 7.482 1.00 44.19 190 ASN A O 1
ATOM 1539 N N . HIS A 1 191 ? -22.240 19.300 9.264 1.00 44.88 191 HIS A N 1
ATOM 1540 C CA . HIS A 1 191 ? -23.195 18.712 10.206 1.00 44.88 191 HIS A CA 1
ATOM 1541 C C . HIS A 1 191 ? -24.627 19.152 9.881 1.00 44.88 191 HIS A C 1
ATOM 1543 O O . HIS A 1 191 ? -25.542 18.343 9.959 1.00 44.88 191 HIS A O 1
ATOM 1549 N N . ASP A 1 192 ? -24.795 20.381 9.393 1.00 49.62 192 ASP A N 1
ATOM 1550 C CA . ASP A 1 192 ? -26.095 20.939 9.031 1.00 49.62 192 ASP A CA 1
ATOM 1551 C C . ASP A 1 192 ? -26.674 20.307 7.749 1.00 49.62 192 ASP A C 1
ATOM 1553 O O . ASP A 1 192 ? -27.874 20.070 7.636 1.00 49.62 192 ASP A O 1
ATOM 1557 N N . VAL A 1 193 ? -25.828 19.940 6.780 1.00 53.69 193 VAL A N 1
ATOM 1558 C CA . VAL A 1 193 ? -26.275 19.303 5.527 1.00 53.69 193 VAL A CA 1
ATOM 1559 C C . VAL A 1 193 ? -26.591 17.823 5.739 1.00 53.69 193 VAL A C 1
ATOM 1561 O O . VAL A 1 193 ? -27.626 17.348 5.268 1.00 53.69 193 VAL A O 1
ATOM 1564 N N . LEU A 1 194 ? -25.748 17.101 6.486 1.00 45.06 194 LEU A N 1
ATOM 1565 C CA . LEU A 1 194 ? -25.982 15.690 6.800 1.00 45.06 194 LEU A CA 1
ATOM 1566 C C . LEU A 1 194 ? -27.185 15.520 7.742 1.00 45.06 194 LEU A C 1
ATOM 1568 O O . LEU A 1 194 ? -28.035 14.673 7.485 1.00 45.06 194 LEU A O 1
ATOM 1572 N N . ALA A 1 195 ? -27.319 16.378 8.763 1.00 51.22 195 ALA A N 1
ATOM 1573 C CA . ALA A 1 195 ? -28.481 16.373 9.652 1.00 51.22 195 ALA A CA 1
ATOM 1574 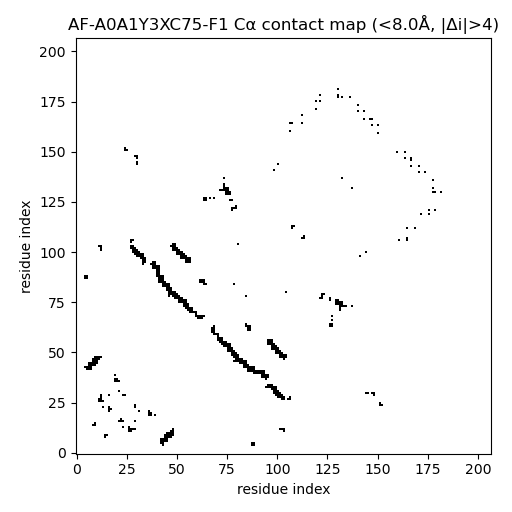C C . ALA A 1 195 ? -29.776 16.710 8.898 1.00 51.22 195 ALA A C 1
ATOM 1576 O O . ALA A 1 195 ? -30.807 16.080 9.136 1.00 51.22 195 ALA A O 1
ATOM 1577 N N . ARG A 1 196 ? -29.744 17.645 7.935 1.00 51.22 196 ARG A N 1
ATOM 1578 C CA . ARG A 1 196 ? -30.903 17.926 7.068 1.00 51.22 196 ARG A CA 1
ATOM 1579 C C . ARG A 1 196 ? -31.244 16.751 6.153 1.00 51.22 196 ARG A C 1
ATOM 1581 O O . ARG A 1 196 ? -32.426 16.477 5.959 1.00 51.22 196 ARG A O 1
ATOM 1588 N N . PHE A 1 197 ? -30.249 16.037 5.628 1.00 53.09 197 PHE A N 1
ATOM 1589 C CA . PHE A 1 197 ? -30.477 14.852 4.797 1.00 53.09 197 PHE A CA 1
ATOM 1590 C C . PHE A 1 197 ? -31.092 13.694 5.602 1.00 53.09 197 PHE A C 1
ATOM 1592 O O . PHE A 1 197 ? -32.082 13.101 5.169 1.00 53.09 197 PHE A O 1
ATOM 1599 N N . GLU A 1 198 ? -30.589 13.428 6.811 1.00 51.94 198 GLU A N 1
ATOM 1600 C CA . GLU A 1 198 ? -31.171 12.430 7.719 1.00 51.94 198 GLU A CA 1
ATOM 1601 C C . GLU A 1 198 ? -32.582 12.822 8.185 1.00 51.94 198 GLU A C 1
ATOM 1603 O O . GLU A 1 198 ? -33.481 11.980 8.231 1.00 51.94 198 GLU A O 1
ATOM 1608 N N . THR A 1 199 ? -32.826 14.113 8.436 1.00 54.78 199 THR A N 1
ATOM 1609 C CA . THR A 1 199 ? -34.161 14.621 8.795 1.00 54.78 199 THR A CA 1
ATOM 1610 C C . THR A 1 199 ? -35.172 14.400 7.664 1.00 54.78 199 THR A C 1
ATOM 1612 O O . THR A 1 199 ? -36.293 13.958 7.920 1.00 54.78 199 THR A O 1
ATOM 1615 N N . LEU A 1 200 ? -34.784 14.637 6.406 1.00 55.69 200 LEU A N 1
ATOM 1616 C CA . LEU A 1 200 ? -35.651 14.418 5.241 1.00 55.69 200 LEU A CA 1
ATOM 1617 C C . LEU A 1 200 ? -35.957 12.930 5.010 1.00 55.69 200 LEU A C 1
ATOM 1619 O O . LEU A 1 200 ? -37.094 12.577 4.690 1.00 55.69 200 LEU A O 1
ATOM 1623 N N . LEU A 1 201 ? -34.986 12.042 5.235 1.00 51.44 201 LEU A N 1
ATOM 1624 C CA . LEU A 1 201 ? -35.192 10.593 5.128 1.00 51.44 201 LEU A CA 1
ATOM 1625 C C . LEU A 1 201 ? -36.106 10.038 6.230 1.00 51.44 201 LEU A C 1
ATOM 1627 O O . LEU A 1 201 ? -36.879 9.111 5.977 1.00 51.44 201 LEU A O 1
ATOM 1631 N N . HIS A 1 202 ? -36.074 10.619 7.431 1.00 51.22 202 HIS A N 1
ATOM 1632 C CA . HIS A 1 202 ? -36.969 10.224 8.521 1.00 51.22 202 HIS A CA 1
ATOM 1633 C C . HIS A 1 202 ? -38.380 10.820 8.410 1.00 51.22 202 HIS A C 1
ATOM 1635 O O . HIS A 1 202 ? -39.336 10.201 8.880 1.00 51.22 202 HIS A O 1
ATOM 1641 N N . GLN A 1 203 ? -38.545 11.963 7.741 1.00 49.41 203 GLN A N 1
ATOM 1642 C CA . GLN A 1 203 ? -39.863 12.552 7.470 1.00 49.41 203 GLN A CA 1
ATOM 1643 C C . GLN A 1 203 ? -40.595 11.882 6.291 1.00 49.41 203 GLN A C 1
ATOM 1645 O O . GLN A 1 203 ? -41.822 11.893 6.257 1.00 49.41 203 GLN A O 1
ATOM 1650 N N . GLY A 1 204 ? -39.878 11.217 5.377 1.00 47.56 204 GLY A N 1
ATOM 1651 C CA . GLY A 1 204 ? -40.457 10.490 4.236 1.00 47.56 204 GLY A CA 1
ATOM 1652 C C . GLY A 1 204 ? -41.065 9.110 4.541 1.00 47.56 204 GLY A C 1
ATOM 1653 O O . GLY A 1 204 ? -41.511 8.437 3.617 1.00 47.56 204 GLY A O 1
ATOM 1654 N N . LYS A 1 205 ? -41.088 8.660 5.806 1.00 42.44 205 LYS A N 1
ATOM 1655 C CA . LYS A 1 205 ? -41.601 7.334 6.225 1.00 42.44 205 LYS A CA 1
ATOM 1656 C C . LYS A 1 205 ? -42.943 7.367 6.976 1.00 42.44 205 LYS A C 1
ATOM 1658 O O . LYS A 1 205 ? -43.263 6.443 7.721 1.00 42.44 205 LYS A O 1
ATOM 1663 N N . ARG A 1 206 ? -43.742 8.418 6.781 1.00 40.78 206 ARG A N 1
ATOM 1664 C CA . ARG A 1 206 ? -45.147 8.471 7.216 1.00 40.78 206 ARG A CA 1
ATOM 1665 C C . ARG A 1 206 ? -46.057 8.814 6.041 1.00 40.78 206 ARG A C 1
ATOM 1667 O O . ARG A 1 206 ? -46.503 9.951 5.934 1.00 40.78 206 ARG A O 1
ATOM 1674 N N . ILE A 1 207 ? -46.323 7.823 5.193 1.00 38.09 207 ILE A N 1
ATOM 1675 C CA . ILE A 1 207 ? -47.587 7.682 4.457 1.00 38.09 207 ILE A CA 1
ATOM 1676 C C . ILE A 1 207 ? -47.925 6.195 4.445 1.00 38.09 207 ILE A C 1
ATOM 1678 O O . ILE A 1 207 ? -46.996 5.408 4.150 1.00 38.09 207 ILE A O 1
#

Sequence (207 aa):
MVLMPKILNAKTVHDYNAYVGHADQHPLVSVIDYAALPPIRHSRTRFSVYALFLRDDCLEDLTYGCSKYDYREGTLICVSPGQIGGVEDNGEVFRIEGWALLFSPELLHGTPLAARMKEFTFFAYQVNEALHMTAEERATLIALMKQIQEELCRHPDVHQRTILVAYIELILNFCLRFYERQFATRKSSNHDVLARFETLLHQGKRI

Foldseek 3Di:
DDPDQDEQEAQWPVSVCVQQVHDDLDGFKDKDALVPTDWGFWHWYQYQWKKKDQFQDQPQAKDWPPDGARDHGGWIFIEHGGDIGIDGGPPDTDGTHDMMMIGHLVLCPPHPVNVCVVVLCSRVDDRRDIQRDDPVLSVVLVVLSVVLVVLSNDDDDPCSSVVNSVSVVVSSVSVVVSVCVVCVVVCVVCVVVVVVVVVVVVVVPDD

Nearest PDB structures (foldseek):
  1xja-assembly3_E-2  TM=6.643E-01  e=2.529E-05  Escherichia coli
  2arc-assembly1_A  TM=5.588E-01  e=4.961E-05  Escherichia coli
  5tn1-assembly1_A  TM=3.091E-01  e=6.003E+00  Homo sapiens
  2qa6-assembly1_A  TM=2.988E-01  e=6.003E+00  Homo sapiens

Mean predicted aligned error: 9.64 Å

Solvent-accessible surface area (backbone atoms only — not comparable to full-atom values): 11764 Å² total; per-residue (Å²): 133,86,79,74,87,67,67,43,70,23,63,45,43,56,52,46,27,61,68,53,68,46,80,85,64,47,87,44,39,41,65,43,60,34,78,82,41,68,66,38,64,48,46,24,31,37,29,48,24,35,37,40,39,37,31,45,47,71,47,80,76,54,46,47,82,98,46,83,49,87,50,46,62,38,25,37,43,54,43,36,58,76,40,72,45,56,35,69,63,82,82,53,73,46,76,60,38,42,38,36,44,30,38,35,66,73,74,33,66,95,42,75,62,51,78,46,53,78,74,51,52,69,45,74,46,67,79,83,69,60,47,75,42,52,74,67,58,42,51,51,52,52,53,52,47,49,54,49,45,56,58,50,72,43,83,88,57,95,53,51,64,61,53,51,51,52,52,51,51,50,51,51,54,49,52,49,54,55,49,45,66,72,44,55,74,47,52,78,65,44,48,63,56,55,52,50,52,53,51,52,62,64,63,70,74,78,127

Secondary structure (DSSP, 8-state):
-------EEE-SHHHHHHHHTPPP--SSEEEEEGGGS--EE---EEESSEEEEEE-S--TT-EETTEE----TTEEEEE-TT-EES----S-EE---EEEEEE-GGGGTTSHHHHHGGG-GGGTS-TT--EE--HHHHHHHHHHHHHHHHHHTSPP-TTHHHHHHHHHHHHHHHHHHHHHHHHHHHHHHHHHHHHHHHHHHHHTT--

Radius of gyration: 18.67 Å; Cα contacts (8 Å, |Δi|>4): 301; chains: 1; bounding box: 62×41×49 Å